Protein AF-A0A7K4KYP1-F1 (afdb_monomer_lite)

Foldseek 3Di:
DDPVLLVVLVCQLVVVPHDDDLVSNLVSLVCQQQPQHDLVSLVVLLVCLVVDDQQSSLQSLQVLVQLCVPPPRNCNVSSVVVCVDCVRPDCVSNVGDYDWHKHKDWPDDDPFKTKMWIWTFGDDPQQHTAKIKIWIWMDGPRDIWTAKIKMKGWALVSVVVVNDDPPDDDRPWTWIWMWMDGRNRTDDIGTCATHPVRVVVCLVVAPQDWDWDDWDKDWPDWDWDWDQDPVRWIKIKTKTKMKTKIKIKGWDDDVPQQKIKIKIKIKMKMKIKIKMWIDDPVDIDIDIDMKMKIKMKMWMWIWHPPDPPIDIDIDIDIDDIDID

Sequence (324 aa):
FSQQVKRAMRRIFHETRRSYEKTCRLAAADVLLDNEPLPMDVVNILLATKELEAEMATLLQMKVQNSLRAEHHPARRIVKDIMRDPRINNYNSFSKVGMSSAFTGPLAVTQDLLSTFGLELLFVEGGFLRKSVSDFSLFSHGHRLHVAEVTLEAQGMESMLGENTPEGEEEPELMAGMSAAFFNVHLRPVVFFKGYADLMAKVLLSSGEPTSVVRGNLLLMDHYQVLPLQSGLQVVVKLQGGLGLDISANMNVNIWEQDLNTSVNTRASLAIDFQAELDAPFFHATMRSQTEAETSMHFDTALRFSESPVLMCLQLREDQVPYR

Organism: NCBI:txid458187

Structure (mmCIF, N/CA/C/O backbone):
data_AF-A0A7K4KYP1-F1
#
_entry.id   AF-A0A7K4KYP1-F1
#
loop_
_atom_site.group_PDB
_atom_site.id
_atom_site.type_symbol
_atom_site.label_atom_id
_atom_site.label_alt_id
_atom_site.label_comp_id
_atom_site.label_asym_id
_atom_site.label_entity_id
_atom_site.label_seq_id
_atom_site.pdbx_PDB_ins_code
_atom_site.Cartn_x
_atom_site.Cartn_y
_atom_site.Cartn_z
_atom_site.occupancy
_atom_site.B_iso_or_equiv
_atom_site.auth_seq_id
_atom_site.auth_comp_id
_atom_site.auth_asym_id
_atom_site.auth_atom_id
_atom_site.pdbx_PDB_model_num
ATOM 1 N N . PHE A 1 1 ? -16.111 4.168 -11.390 1.00 76.31 1 PHE A N 1
ATOM 2 C CA . PHE A 1 1 ? -17.050 3.099 -10.955 1.00 76.31 1 PHE A CA 1
ATOM 3 C C . PHE A 1 1 ? -18.499 3.438 -11.297 1.00 76.31 1 PHE A C 1
ATOM 5 O O . PHE A 1 1 ? -18.846 4.613 -11.340 1.00 76.31 1 PHE A O 1
ATOM 12 N N . SER A 1 2 ? -19.356 2.425 -11.507 1.00 86.94 2 SER A N 1
ATOM 13 C CA . SER A 1 2 ? -20.783 2.632 -11.810 1.00 86.94 2 SER A CA 1
ATOM 14 C C . SER A 1 2 ? -21.578 3.141 -10.595 1.00 86.94 2 SER A C 1
ATOM 16 O O . SER A 1 2 ? -21.227 2.888 -9.440 1.00 86.94 2 SER A O 1
ATOM 18 N N . GLN A 1 3 ? -22.698 3.828 -10.845 1.00 87.81 3 GLN A N 1
ATOM 19 C CA . GLN A 1 3 ? -23.598 4.330 -9.791 1.00 87.81 3 GLN A CA 1
ATOM 20 C C . GLN A 1 3 ? -24.161 3.211 -8.897 1.00 87.81 3 GLN A C 1
ATOM 22 O O . GLN A 1 3 ? -24.450 3.432 -7.720 1.00 87.81 3 GLN A O 1
ATOM 27 N N . GLN A 1 4 ? -24.301 1.998 -9.439 1.00 91.88 4 GLN A N 1
ATOM 28 C CA . GLN A 1 4 ? -24.769 0.834 -8.687 1.00 91.88 4 GLN A CA 1
ATOM 29 C C . GLN A 1 4 ? -23.759 0.416 -7.613 1.00 91.88 4 GLN A C 1
ATOM 31 O O . GLN A 1 4 ? -24.161 0.173 -6.475 1.00 91.88 4 GLN A O 1
ATOM 36 N N . VAL A 1 5 ? -22.460 0.418 -7.942 1.00 91.88 5 VAL A N 1
ATOM 37 C CA . VAL A 1 5 ? -21.387 0.097 -6.988 1.00 91.88 5 VAL A CA 1
ATOM 38 C C . VAL A 1 5 ? -21.337 1.138 -5.875 1.00 91.88 5 VAL A C 1
ATOM 40 O O . VAL A 1 5 ? -21.396 0.771 -4.705 1.00 91.88 5 VAL A O 1
ATOM 43 N N . LYS A 1 6 ? -21.357 2.437 -6.208 1.00 91.06 6 LYS A N 1
ATOM 44 C CA . LYS A 1 6 ? -21.374 3.512 -5.195 1.00 91.06 6 LYS A CA 1
ATOM 45 C C . LYS A 1 6 ? -22.571 3.387 -4.246 1.00 91.06 6 LYS A C 1
ATOM 47 O O . LYS A 1 6 ? -22.431 3.536 -3.036 1.00 91.06 6 LYS A O 1
ATOM 52 N N . ARG A 1 7 ? -23.756 3.042 -4.766 1.00 92.25 7 ARG A N 1
ATOM 53 C CA . ARG A 1 7 ? -24.949 2.796 -3.938 1.00 92.25 7 ARG A CA 1
ATOM 54 C C . ARG A 1 7 ? -24.779 1.587 -3.013 1.00 92.25 7 ARG A C 1
ATOM 56 O O . ARG A 1 7 ? -25.278 1.634 -1.892 1.00 92.25 7 ARG A O 1
ATOM 63 N N . ALA A 1 8 ? -24.120 0.520 -3.461 1.00 93.69 8 ALA A N 1
ATOM 64 C CA . ALA A 1 8 ? -23.819 -0.631 -2.613 1.00 93.69 8 ALA A CA 1
ATOM 65 C C . ALA A 1 8 ? -22.836 -0.255 -1.494 1.00 93.69 8 ALA A C 1
ATOM 67 O O . ALA A 1 8 ? -23.132 -0.521 -0.333 1.00 93.69 8 ALA A O 1
ATOM 68 N N . MET A 1 9 ? -21.752 0.456 -1.819 1.00 94.69 9 MET A N 1
ATOM 69 C CA . MET A 1 9 ? -20.748 0.883 -0.835 1.00 94.69 9 MET A CA 1
ATOM 70 C C . MET A 1 9 ? -21.337 1.798 0.242 1.00 94.69 9 MET A C 1
ATOM 72 O O . MET A 1 9 ? -21.119 1.561 1.425 1.00 94.69 9 MET A O 1
ATOM 76 N N . ARG A 1 10 ? -22.205 2.750 -0.129 1.00 94.06 10 ARG A N 1
ATOM 77 C CA . ARG A 1 10 ? -22.947 3.574 0.848 1.00 94.06 10 ARG A CA 1
ATOM 78 C C . ARG A 1 10 ? -23.775 2.734 1.820 1.00 94.06 10 ARG A C 1
ATOM 80 O O . ARG A 1 10 ? -23.837 3.046 3.002 1.00 94.06 10 ARG A O 1
ATOM 87 N N . ARG A 1 11 ? -24.432 1.677 1.327 1.00 93.62 11 ARG A N 1
ATOM 88 C CA . ARG A 1 11 ? -25.258 0.796 2.170 1.00 93.62 11 ARG A CA 1
ATOM 89 C C . ARG A 1 11 ? -24.424 -0.031 3.138 1.00 93.62 11 ARG A C 1
ATOM 91 O O . ARG A 1 11 ? -24.924 -0.306 4.222 1.00 93.62 11 ARG A O 1
ATOM 98 N N . ILE A 1 12 ? -23.226 -0.443 2.720 1.00 94.19 12 ILE A N 1
ATOM 99 C CA . ILE A 1 12 ? -22.273 -1.180 3.557 1.00 94.19 12 ILE A CA 1
ATOM 100 C C . ILE A 1 12 ? -21.734 -0.246 4.640 1.00 94.19 12 ILE A C 1
ATOM 102 O O . ILE A 1 12 ? -21.879 -0.539 5.818 1.00 94.19 12 ILE A O 1
ATOM 106 N N . PHE A 1 13 ? -21.211 0.919 4.252 1.00 94.06 13 PHE A N 1
ATOM 107 C CA . PHE A 1 13 ? -20.615 1.879 5.181 1.00 94.06 13 PHE A CA 1
ATOM 108 C C . PHE A 1 13 ? -21.597 2.373 6.261 1.00 94.06 13 PHE A C 1
ATOM 110 O O . PHE A 1 13 ? -21.263 2.378 7.448 1.00 94.06 13 PHE A O 1
ATOM 117 N N . HIS A 1 14 ? -22.818 2.745 5.857 1.00 92.56 14 HIS A N 1
ATOM 118 C CA . HIS A 1 14 ? -23.864 3.246 6.759 1.00 92.56 14 HIS A CA 1
ATOM 119 C C . HIS A 1 14 ? -24.761 2.148 7.354 1.00 92.56 14 HIS A C 1
ATOM 121 O O . HIS A 1 14 ? -25.763 2.474 7.979 1.00 92.56 14 HIS A O 1
ATOM 127 N N . GLU A 1 15 ? -24.486 0.868 7.088 1.00 90.81 15 GLU A N 1
ATOM 128 C CA . GLU A 1 15 ? -25.218 -0.281 7.657 1.00 90.81 15 GLU A CA 1
ATOM 129 C C . GLU A 1 15 ? -26.756 -0.238 7.512 1.00 90.81 15 GLU A C 1
ATOM 131 O O . GLU A 1 15 ? -27.495 -0.889 8.239 1.00 90.81 15 GLU A O 1
ATOM 136 N N . THR A 1 16 ? -27.275 0.462 6.498 1.00 88.38 16 THR A N 1
ATOM 137 C CA . THR A 1 16 ? -28.724 0.721 6.293 1.00 88.38 16 THR A CA 1
ATOM 138 C C . THR A 1 16 ? -29.639 -0.512 6.191 1.00 88.38 16 THR A C 1
ATOM 140 O O . THR A 1 16 ? -30.857 -0.364 6.119 1.00 88.38 16 THR A O 1
ATOM 143 N N . ARG A 1 17 ? -29.080 -1.723 6.080 1.00 87.75 17 ARG A N 1
ATOM 144 C CA . ARG A 1 17 ? -29.832 -2.980 5.890 1.00 87.75 17 ARG A CA 1
ATOM 145 C C . ARG A 1 17 ? -29.424 -4.093 6.847 1.00 87.75 17 ARG A C 1
ATOM 147 O O . ARG A 1 17 ? -30.260 -4.920 7.184 1.00 87.75 17 ARG A O 1
ATOM 154 N N . ARG A 1 18 ? -28.137 -4.168 7.175 1.00 90.56 18 ARG A N 1
ATOM 155 C CA . ARG A 1 18 ? -27.534 -5.162 8.064 1.00 90.56 18 ARG A CA 1
ATOM 156 C C . ARG A 1 18 ? -26.242 -4.585 8.625 1.00 90.56 18 ARG A C 1
ATOM 158 O O . ARG A 1 18 ? -25.664 -3.705 7.981 1.00 90.56 18 ARG A O 1
ATOM 165 N N . SER A 1 19 ? -25.794 -5.131 9.748 1.00 88.69 19 SER A N 1
ATOM 166 C CA . SER A 1 19 ? -24.462 -4.850 10.271 1.00 88.69 19 SER A CA 1
ATOM 167 C C . SER A 1 19 ? -23.384 -5.499 9.395 1.00 88.69 19 SER A C 1
ATOM 169 O O . SER A 1 19 ? -23.617 -6.538 8.764 1.00 88.69 19 SER A O 1
ATOM 171 N N . TYR A 1 20 ? -22.235 -4.839 9.306 1.00 88.00 20 TYR A N 1
ATOM 172 C CA . TYR A 1 20 ? -21.043 -5.296 8.607 1.00 88.00 20 TYR A CA 1
ATOM 173 C C . TYR A 1 20 ? -19.826 -5.122 9.510 1.00 88.00 20 TYR A C 1
ATOM 175 O O . TYR A 1 20 ? -19.746 -4.174 10.286 1.00 88.00 20 TYR A O 1
ATOM 183 N N . GLU A 1 21 ? -18.826 -5.982 9.330 1.00 84.38 21 GLU A N 1
ATOM 184 C CA . GLU A 1 21 ? -17.546 -5.829 10.017 1.00 84.38 21 GLU A CA 1
ATOM 185 C C . GLU A 1 21 ? -16.908 -4.457 9.755 1.00 84.38 21 GLU A C 1
ATOM 187 O O . GLU A 1 21 ? -16.999 -3.887 8.660 1.00 84.38 21 GLU A O 1
ATOM 192 N N . LYS A 1 22 ? -16.196 -3.948 10.762 1.00 83.50 22 LYS A N 1
ATOM 193 C CA . LYS A 1 22 ? -15.551 -2.625 10.758 1.00 83.50 22 LYS A CA 1
ATOM 194 C C . LYS A 1 22 ? -14.609 -2.446 9.562 1.00 83.50 22 LYS A C 1
ATOM 196 O O . LYS A 1 22 ? -14.662 -1.433 8.867 1.00 83.50 22 LYS A O 1
ATOM 201 N N . THR A 1 23 ? -13.813 -3.469 9.259 1.00 83.62 23 THR A N 1
ATOM 202 C CA . THR A 1 23 ? -12.894 -3.513 8.108 1.00 83.62 23 THR A CA 1
ATOM 203 C C . THR A 1 23 ? -13.635 -3.424 6.771 1.00 83.62 23 THR A C 1
ATOM 205 O O . THR A 1 23 ? -13.205 -2.693 5.880 1.00 83.62 23 THR A O 1
ATOM 208 N N . CYS A 1 24 ? -14.789 -4.088 6.637 1.00 89.75 24 CYS A N 1
ATOM 209 C CA . CYS A 1 24 ? -15.636 -4.006 5.445 1.00 89.75 24 CYS A CA 1
ATOM 210 C C . CYS A 1 24 ? -16.225 -2.603 5.259 1.00 89.75 24 CYS A C 1
ATOM 212 O O . CYS A 1 24 ? -16.309 -2.104 4.135 1.00 89.75 24 CYS A O 1
ATOM 214 N N . ARG A 1 25 ? -16.637 -1.954 6.354 1.00 92.94 25 ARG A N 1
ATOM 215 C CA . ARG A 1 25 ? -17.151 -0.578 6.319 1.00 92.94 25 ARG A CA 1
ATOM 216 C C . ARG A 1 25 ? -16.059 0.405 5.906 1.00 92.94 25 ARG A C 1
ATOM 218 O O . ARG A 1 25 ? -16.310 1.235 5.037 1.00 92.94 25 ARG A O 1
ATOM 225 N N . LEU A 1 26 ? -14.858 0.281 6.471 1.00 91.75 26 LEU A N 1
ATOM 226 C CA . LEU A 1 26 ? -13.693 1.085 6.089 1.00 91.75 26 LEU A CA 1
ATOM 227 C C . LEU A 1 26 ? -13.346 0.911 4.606 1.00 91.75 26 LEU A C 1
ATOM 229 O O . LEU A 1 26 ? -13.297 1.898 3.880 1.00 91.75 26 LEU A O 1
ATOM 233 N N . ALA A 1 27 ? -13.255 -0.330 4.121 1.00 91.25 27 ALA A N 1
ATOM 234 C CA . ALA A 1 27 ? -13.001 -0.602 2.706 1.00 91.25 27 ALA A CA 1
ATOM 235 C C . ALA A 1 27 ? -14.080 0.006 1.787 1.00 91.25 27 ALA A C 1
ATOM 237 O O . ALA A 1 27 ? -13.785 0.521 0.709 1.00 91.25 27 ALA A O 1
ATOM 238 N N . ALA A 1 28 ? -15.349 -0.004 2.211 1.00 93.38 28 ALA A N 1
ATOM 239 C CA . ALA A 1 28 ? -16.420 0.650 1.464 1.00 93.38 28 ALA A CA 1
ATOM 240 C C . ALA A 1 28 ? -16.260 2.182 1.422 1.00 93.38 28 ALA A C 1
ATOM 242 O O . ALA A 1 28 ? -16.574 2.791 0.397 1.00 93.38 28 ALA A O 1
ATOM 243 N N . ALA A 1 29 ? -15.774 2.803 2.501 1.00 93.12 29 ALA A N 1
ATOM 244 C CA . ALA A 1 29 ? -15.454 4.229 2.526 1.00 93.12 29 ALA A CA 1
ATOM 245 C C . ALA A 1 29 ? -14.287 4.563 1.585 1.00 93.12 29 ALA A C 1
ATOM 247 O O . ALA A 1 29 ? -14.385 5.528 0.829 1.00 93.12 29 ALA A O 1
ATOM 248 N N . ASP A 1 30 ? -13.250 3.728 1.549 1.00 90.38 30 ASP A N 1
ATOM 249 C CA . ASP A 1 30 ? -12.092 3.905 0.662 1.00 90.38 30 ASP A CA 1
ATOM 250 C C . ASP A 1 30 ? -12.503 3.878 -0.806 1.00 90.38 30 ASP A C 1
ATOM 252 O O . ASP A 1 30 ? -12.208 4.796 -1.571 1.00 90.38 30 ASP A O 1
ATOM 256 N N . VAL A 1 31 ? -13.327 2.897 -1.188 1.00 91.75 31 VAL A N 1
ATOM 257 C CA . VAL A 1 31 ? -13.882 2.831 -2.544 1.00 91.75 31 VAL A CA 1
ATOM 258 C C . VAL A 1 31 ? -14.677 4.096 -2.886 1.00 91.75 31 VAL A C 1
ATOM 260 O O . VAL A 1 31 ? -14.647 4.532 -4.038 1.00 91.75 31 VAL A O 1
ATOM 263 N N . LEU A 1 32 ? -15.388 4.701 -1.929 1.00 92.19 32 LEU A N 1
ATOM 264 C CA . LEU A 1 32 ? -16.129 5.946 -2.159 1.00 92.19 32 LEU A CA 1
ATOM 265 C C . LEU A 1 32 ? -15.204 7.163 -2.309 1.00 92.19 32 LEU A C 1
ATOM 267 O O . LEU A 1 32 ? -15.484 8.006 -3.163 1.00 92.19 32 LEU A O 1
ATOM 271 N N . LEU A 1 33 ? -14.130 7.253 -1.521 1.00 90.19 33 LEU A N 1
ATOM 272 C CA . LEU A 1 33 ? -13.179 8.371 -1.529 1.00 90.19 33 LEU A CA 1
ATOM 273 C C . LEU A 1 33 ? -12.247 8.353 -2.751 1.00 90.19 33 LEU A C 1
ATOM 275 O O . LEU A 1 33 ? -11.976 9.409 -3.328 1.00 90.19 33 LEU A O 1
ATOM 279 N N . ASP A 1 34 ? -11.826 7.170 -3.192 1.00 86.94 34 ASP A N 1
ATOM 280 C CA . ASP A 1 34 ? -10.823 7.007 -4.251 1.00 86.94 34 ASP A CA 1
ATOM 281 C C . ASP A 1 34 ? -11.403 7.076 -5.665 1.00 86.94 34 ASP A C 1
ATOM 283 O O . ASP A 1 34 ? -10.673 7.200 -6.645 1.00 86.94 34 ASP A O 1
ATOM 287 N N . ASN A 1 35 ? -12.727 6.993 -5.810 1.00 86.69 35 ASN A N 1
ATOM 288 C CA . ASN A 1 35 ? -13.357 6.777 -7.112 1.00 86.69 35 ASN A CA 1
ATOM 289 C C . ASN A 1 35 ? -14.367 7.857 -7.479 1.00 86.69 35 ASN A C 1
ATOM 291 O O . ASN A 1 35 ? -15.573 7.594 -7.563 1.00 86.69 35 ASN A O 1
ATOM 295 N N . GLU A 1 36 ? -13.864 9.058 -7.765 1.00 85.31 36 GLU A N 1
ATOM 296 C CA . GLU A 1 36 ? -14.672 10.241 -8.103 1.00 85.31 36 GLU A CA 1
ATOM 297 C C . GLU A 1 36 ? -15.775 10.471 -7.052 1.00 85.31 36 GLU A C 1
ATOM 299 O O . GLU A 1 36 ? -16.966 10.260 -7.334 1.00 85.31 36 GLU A O 1
ATOM 304 N N . PRO A 1 37 ? -15.407 10.821 -5.810 1.00 86.44 37 PRO A N 1
ATOM 305 C CA . PRO A 1 37 ? -16.375 10.966 -4.729 1.00 86.44 37 PRO A CA 1
ATOM 306 C C . PRO A 1 37 ? -17.424 12.022 -5.080 1.00 86.44 37 PRO A C 1
ATOM 308 O O . PRO A 1 37 ? -17.124 13.004 -5.752 1.00 86.44 37 PRO A O 1
ATOM 311 N N . LEU A 1 38 ? -18.665 11.854 -4.618 1.00 90.12 38 LEU A N 1
ATOM 312 C CA . LEU A 1 38 ? -19.625 12.960 -4.629 1.00 90.12 38 LEU A CA 1
ATOM 313 C C . LEU A 1 38 ? -19.440 13.808 -3.365 1.00 90.12 38 LEU A C 1
ATOM 315 O O . LEU A 1 38 ? -19.089 13.259 -2.319 1.00 90.12 38 LEU A O 1
ATOM 319 N N . PRO A 1 39 ? -19.765 15.114 -3.393 1.00 91.44 39 PRO A N 1
ATOM 320 C CA . PRO A 1 39 ? -19.688 15.946 -2.195 1.00 91.44 39 PRO A CA 1
ATOM 321 C C . PRO A 1 39 ? -20.474 15.368 -1.012 1.00 91.44 39 PRO A C 1
ATOM 323 O O . PRO A 1 39 ? -19.971 15.306 0.104 1.00 91.44 39 PRO A O 1
ATOM 326 N N . MET A 1 40 ? -21.674 14.844 -1.276 1.00 90.81 40 MET A N 1
ATOM 327 C CA . MET A 1 40 ? -22.500 14.203 -0.250 1.00 90.81 40 MET A CA 1
ATOM 328 C C . MET A 1 40 ? -21.878 12.929 0.331 1.00 90.81 40 MET A C 1
ATOM 330 O O . MET A 1 40 ? -22.144 12.624 1.488 1.00 90.81 40 MET A O 1
ATOM 334 N N . ASP A 1 41 ? -21.050 12.202 -0.426 1.00 91.62 41 ASP A N 1
ATOM 335 C CA . ASP A 1 41 ? -20.380 11.001 0.087 1.00 91.62 41 ASP A CA 1
ATOM 336 C C . ASP A 1 41 ? -19.370 11.388 1.171 1.00 91.62 41 ASP A C 1
ATOM 338 O O . ASP A 1 41 ? -19.398 10.838 2.267 1.00 91.62 41 ASP A O 1
ATOM 342 N N . VAL A 1 42 ? -18.551 12.409 0.905 1.00 91.69 42 VAL A N 1
ATOM 343 C CA . VAL A 1 42 ? -17.566 12.925 1.867 1.00 91.69 42 VAL A CA 1
ATOM 344 C C . VAL A 1 42 ? -18.254 13.525 3.096 1.00 91.69 42 VAL A C 1
ATOM 346 O O . VAL A 1 42 ? -17.841 13.250 4.221 1.00 91.69 42 VAL A O 1
ATOM 349 N N . VAL A 1 43 ? -19.318 14.317 2.907 1.00 91.81 43 VAL A N 1
ATOM 350 C CA . VAL A 1 43 ? -20.078 14.904 4.026 1.00 91.81 43 VAL A CA 1
ATOM 351 C C . VAL A 1 43 ? -20.669 13.810 4.911 1.00 91.81 43 VAL A C 1
ATOM 353 O O . VAL A 1 43 ? -20.512 13.863 6.127 1.00 91.81 43 VAL A O 1
ATOM 356 N N . ASN A 1 44 ? -21.310 12.799 4.322 1.00 92.19 44 ASN A N 1
ATOM 357 C CA . ASN A 1 44 ? -21.920 11.713 5.084 1.00 92.19 44 ASN A CA 1
ATOM 358 C C . ASN A 1 44 ? -20.876 10.861 5.820 1.00 92.19 44 ASN A C 1
ATOM 360 O O . ASN A 1 44 ? -21.136 10.446 6.947 1.00 92.19 44 ASN A O 1
ATOM 364 N N . ILE A 1 45 ? -19.699 10.632 5.224 1.00 92.31 45 ILE A N 1
ATOM 365 C CA . ILE A 1 45 ? -18.576 9.960 5.896 1.00 92.31 45 ILE A CA 1
ATOM 366 C C . ILE A 1 45 ? -18.119 10.773 7.109 1.00 92.31 45 ILE A C 1
ATOM 368 O O . ILE A 1 45 ? -18.042 10.231 8.209 1.00 92.31 45 ILE A O 1
ATOM 372 N N . LEU A 1 46 ? -17.883 12.078 6.942 1.00 90.69 46 LEU A N 1
ATOM 373 C CA . LEU A 1 46 ? -17.465 12.953 8.041 1.00 90.69 46 LEU A CA 1
ATOM 374 C C . LEU A 1 46 ? -18.518 13.040 9.149 1.00 90.69 46 LEU A C 1
ATOM 376 O O . LEU A 1 46 ? -18.165 13.004 10.322 1.00 90.69 46 LEU A O 1
ATOM 380 N N . LEU A 1 47 ? -19.806 13.118 8.814 1.00 90.00 47 LEU A N 1
ATOM 381 C CA . LEU A 1 47 ? -20.874 13.117 9.817 1.00 90.00 47 LEU A CA 1
ATOM 382 C C . LEU A 1 47 ? -20.953 11.788 10.580 1.00 90.00 47 LEU A C 1
ATOM 384 O O . LEU A 1 47 ? -21.126 11.813 11.798 1.00 90.00 47 LEU A O 1
ATOM 388 N N . ALA A 1 48 ? -20.754 10.656 9.898 1.00 90.19 48 ALA A N 1
ATOM 389 C CA . ALA A 1 48 ? -20.756 9.335 10.521 1.00 90.19 48 ALA A CA 1
ATOM 390 C C . ALA A 1 48 ? -19.642 9.163 11.569 1.00 90.19 48 ALA A C 1
ATOM 392 O O . ALA A 1 48 ? -19.840 8.444 12.540 1.00 90.19 48 ALA A O 1
ATOM 393 N N . THR A 1 49 ? -18.512 9.877 11.461 1.00 88.75 49 THR A N 1
ATOM 394 C CA . THR A 1 49 ? -17.422 9.828 12.467 1.00 88.75 49 THR A CA 1
ATOM 395 C C . THR A 1 49 ? -17.847 10.215 13.890 1.00 88.75 49 THR A C 1
ATOM 397 O O . THR A 1 49 ? -17.087 10.020 14.838 1.00 88.75 49 THR A O 1
ATOM 400 N N . LYS A 1 50 ? -19.033 10.808 14.074 1.00 86.50 50 LYS A N 1
ATOM 401 C CA . LYS A 1 50 ? -19.594 11.117 15.399 1.00 86.50 50 LYS A CA 1
ATOM 402 C C . LYS A 1 50 ? -20.233 9.910 16.082 1.00 86.50 50 LYS A C 1
ATOM 404 O O . LYS A 1 50 ? -20.325 9.916 17.301 1.00 86.50 50 LYS A O 1
ATOM 409 N N . GLU A 1 51 ? -20.675 8.933 15.300 1.00 86.69 51 GLU A N 1
ATOM 410 C CA . GLU A 1 51 ? -21.393 7.741 15.765 1.00 86.69 51 GLU A CA 1
ATOM 411 C C . GLU A 1 51 ? -20.522 6.478 15.688 1.00 86.69 51 GLU A C 1
ATOM 413 O O . GLU A 1 51 ? -20.882 5.444 16.239 1.00 86.69 51 GLU A O 1
ATOM 418 N N . LEU A 1 52 ? -19.384 6.557 14.993 1.00 87.94 52 LEU A N 1
ATOM 419 C CA . LEU A 1 52 ? -18.395 5.487 14.905 1.00 87.94 52 LEU A CA 1
ATOM 420 C C . LEU A 1 52 ? -17.505 5.433 16.152 1.00 87.94 52 LEU A C 1
ATOM 422 O O . LEU A 1 52 ? -17.268 6.447 16.808 1.00 87.94 52 LEU A O 1
ATOM 426 N N . GLU A 1 53 ? -16.956 4.246 16.399 1.00 87.31 53 GLU A N 1
ATOM 427 C CA . GLU A 1 53 ? -15.903 3.994 17.387 1.00 87.31 53 GLU A CA 1
ATOM 428 C C . GLU A 1 53 ? -14.680 4.894 17.183 1.00 87.31 53 GLU A C 1
ATOM 430 O O . GLU A 1 53 ? -14.404 5.360 16.070 1.00 87.31 53 GLU A O 1
ATOM 435 N N . ALA A 1 54 ? -13.928 5.110 18.263 1.00 89.25 54 ALA A N 1
ATOM 436 C CA . ALA A 1 54 ? -12.882 6.126 18.332 1.00 89.25 54 ALA A CA 1
ATOM 437 C C . ALA A 1 54 ? -11.800 5.941 17.253 1.00 89.25 54 ALA A C 1
ATOM 439 O O . ALA A 1 54 ? -11.483 6.876 16.509 1.00 89.25 54 ALA A O 1
ATOM 440 N N . GLU A 1 55 ? -11.286 4.720 17.107 1.00 90.19 55 GLU A N 1
ATOM 441 C CA . GLU A 1 55 ? -10.210 4.398 16.165 1.00 90.19 55 GLU A CA 1
ATOM 442 C C . GLU A 1 55 ? -10.669 4.462 14.701 1.00 90.19 55 GLU A C 1
ATOM 444 O O . GLU A 1 55 ? -10.010 5.070 13.854 1.00 90.19 55 GL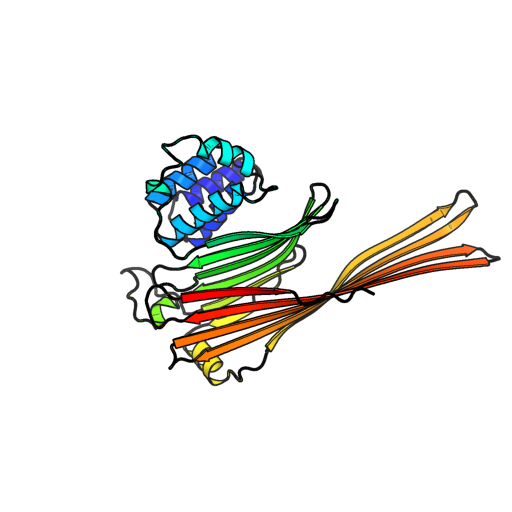U A O 1
ATOM 449 N N . MET A 1 56 ? -11.861 3.934 14.401 1.00 91.00 56 MET A N 1
ATOM 450 C CA . MET A 1 56 ? -12.437 3.984 13.054 1.00 91.00 56 MET A CA 1
ATOM 451 C C . MET A 1 56 ? -12.756 5.425 12.628 1.00 91.00 56 MET A C 1
ATOM 453 O O . MET A 1 56 ? -12.482 5.819 11.490 1.00 91.00 56 MET A O 1
ATOM 457 N N . ALA A 1 57 ? -13.315 6.226 13.539 1.00 91.62 57 ALA A N 1
ATOM 458 C CA . ALA A 1 57 ? -13.578 7.642 13.314 1.00 91.62 57 ALA A CA 1
ATOM 459 C C . ALA A 1 57 ? -12.281 8.418 13.043 1.00 91.62 57 ALA A C 1
ATOM 461 O O . ALA A 1 57 ? -12.228 9.214 12.101 1.00 91.62 57 ALA A O 1
ATOM 462 N N . THR A 1 58 ? -11.237 8.153 13.834 1.00 92.56 58 THR A N 1
ATOM 463 C CA . THR A 1 58 ? -9.924 8.792 13.694 1.00 92.56 58 THR A CA 1
ATOM 464 C C . THR A 1 58 ? -9.279 8.429 12.359 1.00 92.56 58 THR A C 1
ATOM 466 O O . THR A 1 58 ? -8.866 9.328 11.625 1.00 92.56 58 THR A O 1
ATOM 469 N N . LEU A 1 59 ? -9.287 7.149 11.966 1.00 93.19 59 LEU A N 1
ATOM 470 C CA . LEU A 1 59 ? -8.738 6.718 10.679 1.00 93.19 59 LEU A CA 1
ATOM 471 C C . LEU A 1 59 ? -9.432 7.408 9.498 1.00 93.19 59 LEU A C 1
ATOM 473 O O . LEU A 1 59 ? -8.766 7.966 8.628 1.00 93.19 59 LEU A O 1
ATOM 477 N N . LEU A 1 60 ? -10.768 7.414 9.470 1.00 92.88 60 LEU A N 1
ATOM 478 C CA . LEU A 1 60 ? -11.532 8.047 8.388 1.00 92.88 60 LEU A CA 1
ATOM 479 C C . LEU A 1 60 ? -11.268 9.548 8.305 1.00 92.88 60 LEU A C 1
ATOM 481 O O . LEU A 1 60 ? -11.110 10.097 7.214 1.00 92.88 60 LEU A O 1
ATOM 485 N N . GLN A 1 61 ? -11.193 10.217 9.454 1.00 91.62 61 GLN A N 1
ATOM 486 C CA . GLN A 1 61 ? -10.847 11.627 9.502 1.00 91.62 61 GLN A CA 1
ATOM 487 C C . GLN A 1 61 ? -9.442 11.871 8.937 1.00 91.62 61 GLN A C 1
ATOM 489 O O . GLN A 1 61 ? -9.268 12.767 8.106 1.00 91.62 61 GLN A O 1
ATOM 494 N N . MET A 1 62 ? -8.461 11.060 9.341 1.00 92.19 62 MET A N 1
ATOM 495 C CA . MET A 1 62 ? -7.090 11.146 8.843 1.00 92.19 62 MET A CA 1
ATOM 496 C C . MET A 1 62 ? -7.021 10.876 7.339 1.00 92.19 62 MET A C 1
ATOM 498 O O . MET A 1 62 ? -6.349 11.626 6.638 1.00 92.19 62 MET A O 1
ATOM 502 N N . LYS A 1 63 ? -7.782 9.914 6.803 1.00 92.00 63 LYS A N 1
ATOM 503 C CA . LYS A 1 63 ? -7.888 9.673 5.352 1.00 92.00 63 LYS A CA 1
ATOM 504 C C . LYS A 1 63 ? -8.435 10.884 4.603 1.00 92.00 63 LYS A C 1
ATOM 506 O O . LYS A 1 63 ? -7.851 11.322 3.610 1.00 92.00 63 LYS A O 1
ATOM 511 N N . VAL A 1 64 ? -9.516 11.490 5.098 1.00 91.06 64 VAL A N 1
ATOM 512 C CA . VAL A 1 64 ? -10.079 12.701 4.484 1.00 91.06 64 VAL A CA 1
ATOM 513 C C . VAL A 1 64 ? -9.075 13.860 4.545 1.00 91.06 64 VAL A C 1
ATOM 515 O O . VAL A 1 64 ? -8.899 14.568 3.552 1.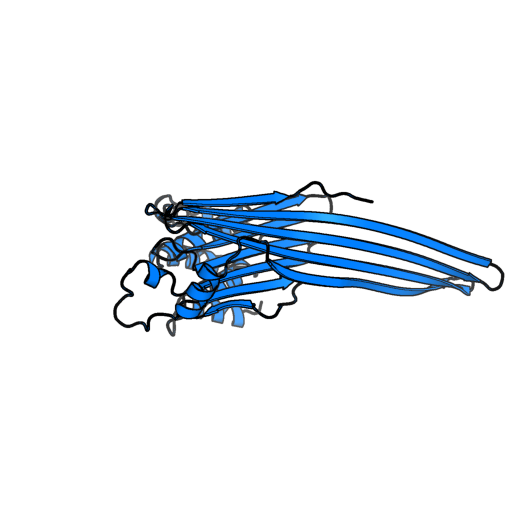00 91.06 64 VAL A O 1
ATOM 518 N N . GLN A 1 65 ? -8.361 14.044 5.657 1.00 89.50 65 GLN A N 1
ATOM 519 C CA . GLN A 1 65 ? -7.304 15.056 5.753 1.00 89.50 65 GLN A CA 1
ATOM 520 C C . GLN A 1 65 ? -6.119 14.763 4.827 1.00 89.50 65 GLN A C 1
ATOM 522 O O . GLN A 1 65 ? -5.597 15.674 4.183 1.00 89.50 65 GLN A O 1
ATOM 527 N N . ASN A 1 66 ? -5.711 13.503 4.717 1.00 90.19 66 ASN A N 1
ATOM 528 C CA . ASN A 1 66 ? -4.633 13.067 3.843 1.00 90.19 66 ASN A CA 1
ATOM 529 C C . ASN A 1 66 ? -4.987 13.313 2.366 1.00 90.19 66 ASN A C 1
ATOM 531 O O . ASN A 1 66 ? -4.171 13.839 1.612 1.00 90.19 66 ASN A O 1
ATOM 535 N N . SER A 1 67 ? -6.251 13.105 1.980 1.00 87.69 67 SER A N 1
ATOM 536 C CA . SER A 1 67 ? -6.751 13.411 0.631 1.00 87.69 67 SER A CA 1
ATOM 537 C C . SER A 1 67 ? -6.654 14.898 0.237 1.00 87.69 67 SER A C 1
ATOM 539 O O . SER A 1 67 ? -6.622 15.226 -0.949 1.00 87.69 67 SER A O 1
ATOM 541 N N . LEU A 1 68 ? -6.588 15.819 1.210 1.00 86.19 68 LEU A N 1
ATOM 542 C CA . LEU A 1 68 ? -6.334 17.244 0.954 1.00 86.19 68 LEU A CA 1
ATOM 543 C C . LEU A 1 68 ? -4.859 17.530 0.662 1.00 86.19 68 LEU A C 1
ATOM 545 O O . LEU A 1 68 ? -4.553 18.445 -0.112 1.00 86.19 68 LEU A O 1
ATOM 549 N N . ARG A 1 69 ? -3.962 16.781 1.315 1.00 83.56 69 ARG A N 1
ATOM 550 C CA . ARG A 1 69 ? -2.505 16.926 1.206 1.00 83.56 69 ARG A CA 1
ATOM 551 C C . ARG A 1 69 ? -1.971 16.254 -0.057 1.00 83.56 69 ARG A C 1
ATOM 553 O O . ARG A 1 69 ? -1.113 16.825 -0.722 1.00 83.56 69 ARG A O 1
ATOM 560 N N . ALA A 1 70 ? -2.514 15.092 -0.412 1.00 80.75 70 ALA A N 1
ATOM 561 C CA . ALA A 1 70 ? -2.126 14.335 -1.593 1.00 80.75 70 ALA A CA 1
ATOM 562 C C . ALA A 1 70 ? -2.567 15.046 -2.883 1.00 80.75 70 ALA A C 1
ATOM 564 O O . ALA A 1 70 ? -3.755 15.148 -3.195 1.00 80.75 70 ALA A O 1
ATOM 565 N N . GLU A 1 71 ? -1.599 15.546 -3.657 1.00 74.81 71 GLU A N 1
ATOM 566 C CA . GLU A 1 71 ? -1.880 16.459 -4.767 1.00 74.81 71 GLU A CA 1
ATOM 567 C C . GLU A 1 71 ? -2.756 15.864 -5.872 1.00 74.81 71 GLU A C 1
ATOM 569 O O . GLU A 1 71 ? -3.609 16.569 -6.421 1.00 74.81 71 GLU A O 1
ATOM 574 N N . HIS A 1 72 ? -2.560 14.574 -6.145 1.00 78.00 72 HIS A N 1
ATOM 575 C CA . HIS A 1 72 ? -3.226 13.812 -7.200 1.00 78.00 72 HIS A CA 1
ATOM 576 C C . HIS A 1 72 ? -4.471 13.062 -6.718 1.00 78.00 72 HIS A C 1
ATOM 578 O O . HIS A 1 72 ? -5.083 12.330 -7.496 1.00 78.00 72 HIS A O 1
ATOM 584 N N . HIS A 1 73 ? -4.868 13.226 -5.454 1.00 81.44 73 HIS A N 1
ATOM 585 C CA . HIS A 1 73 ? -6.017 12.506 -4.925 1.00 81.44 73 HIS A CA 1
ATOM 586 C C . HIS A 1 73 ? -7.324 13.004 -5.573 1.00 81.44 73 HIS A C 1
ATOM 588 O O . HIS A 1 73 ? -7.590 14.213 -5.568 1.00 81.44 73 HIS A O 1
ATOM 594 N N . PRO A 1 74 ? -8.196 12.112 -6.081 1.00 83.44 74 PRO A N 1
ATOM 595 C CA . PRO A 1 74 ? -9.417 12.503 -6.795 1.00 83.44 74 PRO A CA 1
ATOM 596 C C . PRO A 1 74 ? -10.374 13.321 -5.920 1.00 83.44 74 PRO A C 1
ATOM 598 O O . PRO A 1 74 ? -11.031 14.249 -6.393 1.00 83.44 74 PRO A O 1
ATOM 601 N N . ALA A 1 75 ? -10.409 13.028 -4.619 1.00 86.19 75 ALA A N 1
ATOM 602 C CA . ALA A 1 75 ? -11.216 13.761 -3.647 1.00 86.19 75 ALA A CA 1
ATOM 603 C C . ALA A 1 75 ? -10.734 15.195 -3.351 1.00 86.19 75 ALA A C 1
ATOM 605 O O . ALA A 1 75 ? -11.535 15.996 -2.873 1.00 86.19 75 ALA A O 1
ATOM 606 N N . ARG A 1 76 ? -9.473 15.565 -3.642 1.00 89.81 76 ARG A N 1
ATOM 607 C CA . ARG A 1 76 ? -8.833 16.797 -3.129 1.00 89.81 76 ARG A CA 1
ATOM 608 C C . ARG A 1 76 ? -9.676 18.054 -3.342 1.00 89.81 76 ARG A C 1
ATOM 610 O O . ARG A 1 76 ? -9.866 18.839 -2.416 1.00 89.81 76 ARG A O 1
ATOM 617 N N . ARG A 1 77 ? -10.199 18.247 -4.561 1.00 90.25 77 ARG A N 1
ATOM 618 C CA . ARG A 1 77 ? -11.016 19.426 -4.918 1.00 90.25 77 ARG A CA 1
ATOM 619 C C . ARG A 1 77 ? -12.313 19.480 -4.111 1.00 90.25 77 ARG A C 1
ATOM 621 O O . ARG A 1 77 ? -12.635 20.511 -3.536 1.00 90.25 77 ARG A O 1
ATOM 628 N N . ILE A 1 78 ? -13.006 18.349 -4.026 1.00 90.88 78 ILE A N 1
ATOM 629 C CA . ILE A 1 78 ? -14.299 18.225 -3.349 1.00 90.88 78 ILE A CA 1
ATOM 630 C C . ILE A 1 78 ? -14.136 18.405 -1.844 1.00 90.88 78 ILE A C 1
ATOM 632 O O . ILE A 1 78 ? -14.874 19.173 -1.232 1.00 90.88 78 ILE A O 1
ATOM 636 N N . VAL A 1 79 ? -13.136 17.751 -1.251 1.00 90.62 79 VAL A N 1
ATOM 637 C CA . VAL A 1 79 ? -12.846 17.904 0.176 1.00 90.62 79 VAL A CA 1
ATOM 638 C C . VAL A 1 79 ? -12.458 19.351 0.475 1.00 90.62 79 VAL A C 1
ATOM 640 O O . VAL A 1 79 ? -12.957 19.918 1.440 1.00 90.62 79 VAL A O 1
ATOM 643 N N . LYS A 1 80 ? -11.655 20.004 -0.377 1.00 91.88 80 LYS A N 1
ATOM 644 C CA . LYS A 1 80 ? -11.282 21.418 -0.198 1.00 91.88 80 LYS A CA 1
ATOM 645 C C . LYS A 1 80 ? -12.499 22.345 -0.157 1.00 91.88 80 LYS A C 1
ATOM 647 O O . LYS A 1 80 ? -12.508 23.277 0.642 1.00 91.88 80 LYS A O 1
ATOM 652 N N . ASP A 1 81 ? -13.511 22.091 -0.983 1.00 91.88 81 ASP A N 1
ATOM 653 C CA . ASP A 1 81 ? -14.749 22.872 -0.978 1.00 91.88 81 ASP A CA 1
ATOM 654 C C . ASP A 1 81 ? -15.608 22.588 0.261 1.00 91.88 81 ASP A C 1
ATOM 656 O O . ASP A 1 81 ? -16.116 23.522 0.878 1.00 91.88 81 ASP A O 1
ATOM 660 N N . ILE A 1 82 ? -15.716 21.324 0.681 1.00 90.56 82 ILE A N 1
ATOM 661 C CA . ILE A 1 82 ? -16.469 20.919 1.881 1.00 90.56 82 ILE A CA 1
ATOM 662 C C . ILE A 1 82 ? -15.849 21.496 3.155 1.00 90.56 82 ILE A C 1
ATOM 664 O O . ILE A 1 82 ? -16.568 21.971 4.033 1.00 90.56 82 ILE A O 1
ATOM 668 N N . MET A 1 83 ? -14.518 21.518 3.244 1.00 89.50 83 MET A N 1
ATOM 669 C CA . MET A 1 83 ? -13.796 22.052 4.404 1.00 89.50 83 MET A CA 1
ATOM 670 C C . MET A 1 83 ? -13.946 23.570 4.574 1.00 89.50 83 MET A C 1
ATOM 672 O O . MET A 1 83 ? -13.476 24.118 5.572 1.00 89.50 83 MET A O 1
ATOM 676 N N . ARG A 1 84 ? -14.599 24.269 3.634 1.00 90.50 84 ARG A N 1
ATOM 677 C CA . ARG A 1 84 ? -14.994 25.673 3.812 1.00 90.50 84 ARG A CA 1
ATOM 678 C C . ARG A 1 84 ? -16.208 25.834 4.728 1.00 90.50 84 ARG A C 1
ATOM 680 O O . ARG A 1 84 ? -16.377 26.920 5.273 1.00 90.50 84 ARG A O 1
ATOM 687 N N . ASP A 1 85 ? -17.051 24.809 4.892 1.00 90.69 85 ASP A N 1
ATOM 688 C CA . ASP A 1 85 ? -18.207 24.881 5.794 1.00 90.69 85 ASP A CA 1
ATOM 689 C C . ASP A 1 85 ? -17.743 24.697 7.254 1.00 90.69 85 ASP A C 1
ATOM 691 O O . ASP A 1 85 ? -17.297 23.603 7.618 1.00 90.69 85 ASP A O 1
ATOM 695 N N . PRO A 1 86 ? -17.873 25.716 8.125 1.00 88.50 86 PRO A N 1
ATOM 696 C CA . PRO A 1 86 ? -17.439 25.630 9.521 1.00 88.50 86 PRO A CA 1
ATOM 697 C C . PRO A 1 86 ? -18.243 24.610 10.344 1.00 88.50 86 PRO A C 1
ATOM 699 O O . PRO A 1 86 ? -17.778 24.137 11.381 1.00 88.50 86 PRO A O 1
ATOM 702 N N . ARG A 1 87 ? -19.443 24.215 9.897 1.00 87.06 87 ARG A N 1
ATOM 703 C CA . ARG A 1 87 ? -20.231 23.163 10.567 1.00 87.06 87 ARG A CA 1
ATOM 704 C C . ARG A 1 87 ? -19.598 21.784 10.413 1.00 87.06 87 ARG A C 1
ATOM 706 O O . ARG A 1 87 ? -19.844 20.909 11.242 1.00 87.06 87 ARG A O 1
ATOM 713 N N . ILE A 1 88 ? -18.786 21.608 9.373 1.00 86.19 88 ILE A N 1
ATOM 714 C CA . ILE A 1 88 ? -18.031 20.387 9.102 1.00 86.19 88 ILE A CA 1
ATOM 715 C C . ILE A 1 88 ? -16.600 20.565 9.613 1.00 86.19 88 ILE A C 1
ATOM 717 O O . ILE A 1 88 ? -16.147 19.788 10.447 1.00 86.19 88 ILE A O 1
ATOM 721 N N . ASN A 1 89 ? -15.917 21.624 9.175 1.00 89.00 89 ASN A N 1
ATOM 722 C CA . ASN A 1 89 ? -14.553 21.947 9.580 1.00 89.00 89 ASN A CA 1
ATOM 723 C C . ASN A 1 89 ? -14.535 22.778 10.872 1.00 89.00 89 ASN A C 1
ATOM 725 O O . ASN A 1 89 ? -14.441 24.005 10.851 1.00 89.00 89 ASN A O 1
ATOM 729 N N . ASN A 1 90 ? -14.647 22.095 12.009 1.00 88.62 90 ASN A N 1
ATOM 730 C CA . ASN A 1 90 ? -14.495 22.689 13.335 1.00 88.62 90 ASN A CA 1
ATOM 731 C C . ASN A 1 90 ? -13.644 21.801 14.238 1.00 88.62 90 ASN A C 1
ATOM 733 O O . ASN A 1 90 ? -13.601 20.581 14.075 1.00 88.62 90 ASN A O 1
ATOM 737 N N . TYR A 1 91 ? -13.024 22.430 15.238 1.00 86.50 91 TYR A N 1
ATOM 738 C CA . TYR A 1 91 ? -12.173 21.757 16.216 1.00 86.50 91 TYR A CA 1
ATOM 739 C C . TYR A 1 91 ? -12.890 20.587 16.894 1.00 86.50 91 TYR A C 1
ATOM 741 O O . TYR A 1 91 ? -12.300 19.530 17.010 1.00 86.50 91 TYR A O 1
ATOM 749 N N . ASN A 1 92 ? -14.172 20.729 17.242 1.00 85.56 92 ASN A N 1
ATOM 750 C CA . ASN A 1 92 ? -14.935 19.686 17.930 1.00 85.56 92 ASN A CA 1
ATOM 751 C C . ASN A 1 92 ? -15.128 18.418 17.079 1.00 85.56 92 ASN A C 1
ATOM 753 O O . ASN A 1 92 ? -15.146 17.307 17.598 1.00 85.56 92 ASN A O 1
ATOM 757 N N . SER A 1 93 ? -15.281 18.570 15.762 1.00 80.19 93 SER A N 1
ATOM 758 C CA . SER A 1 93 ? -15.438 17.428 14.853 1.00 80.19 93 SER A CA 1
ATOM 759 C C . SER A 1 93 ? -14.096 16.766 14.538 1.00 80.19 93 SER A C 1
ATOM 761 O O . SER A 1 93 ? -14.076 15.561 14.317 1.00 80.19 93 SER A O 1
ATOM 763 N N . PHE A 1 94 ? -13.001 17.537 14.554 1.00 84.00 94 PHE A N 1
ATOM 764 C CA . PHE A 1 94 ? -11.654 17.073 14.208 1.00 84.00 94 PHE A CA 1
ATOM 765 C C . PHE A 1 94 ? -10.756 16.732 15.413 1.00 84.00 94 PHE A C 1
ATOM 767 O O . PHE A 1 94 ? -9.661 16.205 15.229 1.00 84.00 94 PHE A O 1
ATOM 774 N N . SER A 1 95 ? -11.187 16.992 16.647 1.00 83.75 95 SER A N 1
ATOM 775 C CA . SER A 1 95 ? -10.456 16.653 17.875 1.00 83.75 95 SER A CA 1
ATOM 776 C C . SER A 1 95 ? -10.783 15.235 18.351 1.00 83.75 95 SER A C 1
ATOM 778 O O . SER A 1 95 ? -11.280 15.046 19.464 1.00 83.75 95 SER A O 1
ATOM 780 N N . LYS A 1 96 ? -10.580 14.237 17.489 1.00 79.44 96 LYS A N 1
ATOM 781 C CA . LYS A 1 96 ? -10.803 12.831 17.845 1.00 79.44 96 LYS A CA 1
ATOM 782 C C . LYS A 1 96 ? -9.629 12.291 18.652 1.00 79.44 96 LYS A C 1
ATOM 784 O O . LYS A 1 96 ? -8.478 12.635 18.396 1.00 79.44 96 LYS A O 1
ATOM 789 N N . VAL A 1 97 ? -9.956 11.467 19.641 1.00 80.31 97 VAL A N 1
ATOM 790 C CA . VAL A 1 97 ? -8.986 10.722 20.441 1.00 80.31 97 VAL A CA 1
ATOM 791 C C . VAL A 1 97 ? -8.870 9.346 19.797 1.00 80.31 97 VAL A C 1
ATOM 793 O O . VAL A 1 97 ? -9.868 8.639 19.718 1.00 80.31 97 VAL A O 1
ATOM 796 N N . GLY A 1 98 ? -7.687 9.006 19.295 1.00 83.62 98 GLY A N 1
ATOM 797 C CA . GLY A 1 98 ? -7.402 7.715 18.677 1.00 83.62 98 GLY A CA 1
ATOM 798 C C . GLY A 1 98 ? -5.962 7.649 18.175 1.00 83.62 98 GLY A C 1
ATOM 799 O O . GLY A 1 98 ? -5.347 8.684 17.907 1.00 83.62 98 GLY A O 1
ATOM 800 N N . MET A 1 99 ? -5.422 6.438 18.079 1.00 86.00 99 MET A N 1
ATOM 801 C CA . MET A 1 99 ? -4.055 6.169 17.615 1.00 86.00 99 MET A CA 1
ATOM 802 C C . MET A 1 99 ? -3.977 5.892 16.109 1.00 86.00 99 MET A C 1
ATOM 804 O O . MET A 1 99 ? -2.905 5.990 15.505 1.00 86.00 99 MET A O 1
ATOM 808 N N . SER A 1 100 ? -5.108 5.555 15.490 1.00 91.75 100 SER A N 1
ATOM 809 C CA . SER A 1 100 ? -5.205 5.267 14.063 1.00 91.75 100 SER A CA 1
ATOM 810 C C . SER A 1 100 ? -4.762 6.446 13.215 1.00 91.75 100 SER A C 1
ATOM 812 O O . SER A 1 100 ? -5.068 7.607 13.489 1.00 91.75 100 SER A O 1
ATOM 814 N N . SER A 1 101 ? -4.033 6.143 12.148 1.00 91.56 101 SER A N 1
ATOM 815 C CA . SER A 1 101 ? -3.398 7.158 11.318 1.00 91.56 101 SER A CA 1
ATOM 816 C C . SER A 1 101 ? -3.414 6.771 9.849 1.00 91.56 101 SER A C 1
ATOM 818 O O . SER A 1 101 ? -3.455 5.600 9.486 1.00 91.56 101 SER A O 1
ATOM 820 N N . ALA A 1 102 ? -3.409 7.790 8.995 1.00 92.19 102 ALA A N 1
ATOM 821 C CA . ALA A 1 102 ? -3.266 7.644 7.557 1.00 92.19 102 ALA A CA 1
ATOM 822 C C . ALA A 1 102 ? -2.334 8.744 7.055 1.00 92.19 102 ALA A C 1
ATOM 824 O O . ALA A 1 102 ? -2.518 9.925 7.376 1.00 92.19 102 ALA A O 1
ATOM 825 N N . PHE A 1 103 ? -1.333 8.356 6.280 1.00 90.12 103 PHE A N 1
ATOM 826 C CA . PHE A 1 103 ? -0.310 9.244 5.759 1.00 90.12 103 PHE A CA 1
ATOM 827 C C . PHE A 1 103 ? 0.030 8.866 4.324 1.00 90.12 103 PHE A C 1
ATOM 829 O O . PHE A 1 103 ? 0.155 7.691 4.005 1.00 90.12 103 PHE A O 1
ATOM 836 N N . THR A 1 104 ? 0.229 9.866 3.469 1.00 90.25 104 THR A N 1
ATOM 837 C CA . THR A 1 104 ? 0.817 9.685 2.141 1.00 90.25 104 THR A CA 1
ATOM 838 C C . THR A 1 104 ? 1.830 10.790 1.892 1.00 90.25 104 THR A C 1
ATOM 840 O O . THR A 1 104 ? 1.547 11.969 2.122 1.00 90.25 104 THR A O 1
ATOM 843 N N . GLY A 1 105 ? 3.006 10.416 1.394 1.00 88.50 105 GLY A N 1
ATOM 844 C CA . GLY A 1 105 ? 4.090 11.338 1.079 1.00 88.50 105 GLY A CA 1
ATOM 845 C C . GLY A 1 105 ? 4.812 10.971 -0.219 1.00 88.50 105 GLY A C 1
ATOM 846 O O . GLY A 1 105 ? 4.786 9.811 -0.632 1.00 88.50 105 GLY A O 1
ATOM 847 N N . PRO A 1 106 ? 5.446 11.945 -0.894 1.00 87.69 106 PRO A N 1
ATOM 848 C CA . PRO A 1 106 ? 6.297 11.662 -2.042 1.00 87.69 106 PRO A CA 1
ATOM 849 C C . PRO A 1 106 ? 7.601 10.986 -1.590 1.00 87.69 106 PRO A C 1
ATOM 851 O O . PRO A 1 106 ? 8.238 11.450 -0.647 1.00 87.69 106 PRO A O 1
ATOM 854 N N . LEU A 1 107 ? 8.008 9.925 -2.287 1.00 84.06 107 LEU A N 1
ATOM 855 C CA . LEU A 1 107 ? 9.337 9.313 -2.164 1.00 84.06 107 LEU A CA 1
ATOM 856 C C . LEU A 1 107 ? 10.315 9.927 -3.167 1.00 84.06 107 LEU A C 1
ATOM 858 O O . LEU A 1 107 ? 11.410 10.345 -2.809 1.00 84.06 107 LEU A O 1
ATOM 862 N N . ALA A 1 108 ? 9.892 10.030 -4.427 1.00 83.12 108 ALA A N 1
ATOM 863 C CA . ALA A 1 108 ? 10.694 10.596 -5.502 1.00 83.12 108 ALA A CA 1
ATOM 864 C C . ALA A 1 108 ? 9.810 11.431 -6.427 1.00 83.12 108 ALA A C 1
ATOM 866 O O . ALA A 1 108 ? 8.716 11.011 -6.806 1.00 83.12 108 ALA A O 1
ATOM 867 N N . VAL A 1 109 ? 10.294 12.613 -6.803 1.00 85.19 109 VAL A N 1
ATOM 868 C CA . VAL A 1 109 ? 9.598 13.526 -7.714 1.00 85.19 109 VAL A CA 1
ATOM 869 C C . VAL A 1 109 ? 10.549 13.898 -8.842 1.00 85.19 109 VAL A C 1
ATOM 871 O O . VAL A 1 109 ? 11.619 14.453 -8.605 1.00 85.19 109 VAL A O 1
ATOM 874 N N . THR A 1 110 ? 10.153 13.602 -10.073 1.00 85.38 110 THR A N 1
ATOM 875 C CA . THR A 1 110 ? 10.833 14.036 -11.299 1.00 85.38 110 THR A CA 1
ATOM 876 C C . THR A 1 110 ? 9.844 14.806 -12.178 1.00 85.38 110 THR A C 1
ATOM 878 O O . THR A 1 110 ? 8.691 14.993 -11.792 1.00 85.38 110 THR A O 1
ATOM 881 N N . GLN A 1 111 ? 10.275 15.273 -13.355 1.00 83.25 111 GLN A N 1
ATOM 882 C CA . GLN A 1 111 ? 9.394 16.011 -14.273 1.00 83.25 111 GLN A CA 1
ATOM 883 C C . GLN A 1 111 ? 8.177 15.181 -14.717 1.00 83.25 111 GLN A C 1
ATOM 885 O O . GLN A 1 111 ? 7.075 15.720 -14.782 1.00 83.25 111 GLN A O 1
ATOM 890 N N . ASP A 1 112 ? 8.367 13.873 -14.924 1.00 86.00 112 ASP A N 1
ATOM 891 C CA . ASP A 1 112 ? 7.360 12.989 -15.529 1.00 86.00 112 ASP A CA 1
ATOM 892 C C . ASP A 1 112 ? 6.910 11.833 -14.618 1.00 86.00 112 ASP A C 1
ATOM 894 O O . ASP A 1 112 ? 5.996 11.075 -14.966 1.00 86.00 112 ASP A O 1
ATOM 898 N N . LEU A 1 113 ? 7.553 11.677 -13.458 1.00 85.94 113 LEU A N 1
ATOM 899 C CA . LEU A 1 113 ? 7.333 10.585 -12.511 1.00 85.94 113 LEU A CA 1
ATOM 900 C C . LEU A 1 113 ? 7.157 11.125 -11.094 1.00 85.94 113 LEU A C 1
ATOM 902 O O . LEU A 1 113 ? 8.033 11.828 -10.587 1.00 85.94 113 LEU A O 1
ATOM 906 N N . LEU A 1 114 ? 6.083 10.709 -10.431 1.00 88.38 114 LEU A N 1
ATOM 907 C CA . LEU A 1 114 ? 5.887 10.880 -8.999 1.00 88.38 114 LEU A CA 1
ATOM 908 C C . LEU A 1 114 ? 5.750 9.502 -8.346 1.00 88.38 114 LEU A C 1
ATOM 910 O O . LEU A 1 114 ? 4.801 8.774 -8.619 1.00 88.38 114 LEU A O 1
ATOM 914 N N . SER A 1 115 ? 6.679 9.169 -7.459 1.00 88.62 115 SER A N 1
ATOM 915 C CA . SER A 1 115 ? 6.591 8.008 -6.575 1.00 88.62 115 SER A CA 1
ATOM 916 C C . SER A 1 115 ? 6.085 8.452 -5.207 1.00 88.62 115 SER A C 1
ATOM 918 O O . SER A 1 115 ? 6.578 9.441 -4.657 1.00 88.62 115 SER A O 1
ATOM 920 N N . THR A 1 116 ? 5.111 7.738 -4.652 1.00 89.88 116 THR A N 1
ATOM 921 C CA . THR A 1 116 ? 4.533 8.016 -3.335 1.00 89.88 116 THR A CA 1
ATOM 922 C C . THR A 1 116 ? 4.539 6.777 -2.457 1.00 89.88 116 THR A C 1
ATOM 924 O O . THR A 1 116 ? 4.292 5.673 -2.937 1.00 89.88 116 THR A O 1
ATOM 927 N N . PHE A 1 117 ? 4.743 6.998 -1.164 1.00 89.31 117 PHE A N 1
ATOM 928 C CA . PHE A 1 117 ? 4.536 6.018 -0.108 1.00 89.31 117 PHE A CA 1
ATOM 929 C C . PHE A 1 117 ? 3.306 6.409 0.700 1.00 89.31 117 PHE A C 1
ATOM 931 O O . PHE A 1 117 ? 3.195 7.564 1.129 1.00 89.31 117 PHE A O 1
ATOM 938 N N . GLY A 1 118 ? 2.404 5.464 0.914 1.00 90.19 118 GLY A N 1
ATOM 939 C CA . GLY A 1 118 ? 1.304 5.604 1.848 1.00 90.19 118 GLY A CA 1
ATOM 940 C C . GLY A 1 118 ? 1.356 4.555 2.948 1.00 90.19 118 GLY A C 1
ATOM 941 O O . GLY A 1 118 ? 1.876 3.453 2.780 1.00 90.19 118 GLY A O 1
ATOM 942 N N . LEU A 1 119 ? 0.857 4.954 4.111 1.00 91.00 119 LEU A N 1
ATOM 943 C CA . LEU A 1 119 ? 0.778 4.135 5.303 1.00 91.00 119 LEU A CA 1
ATOM 944 C C . LEU A 1 119 ? -0.547 4.405 6.006 1.00 91.00 119 LEU A C 1
ATOM 946 O O . LEU A 1 119 ? -0.866 5.549 6.344 1.00 91.00 119 LEU A O 1
ATOM 950 N N . GLU A 1 120 ? -1.282 3.340 6.279 1.00 92.88 120 GLU A N 1
ATOM 951 C CA . GLU A 1 120 ? -2.523 3.367 7.034 1.00 92.88 120 GLU A CA 1
ATOM 952 C C . GLU A 1 120 ? -2.431 2.390 8.197 1.00 92.88 120 GLU A C 1
ATOM 954 O O . GLU A 1 120 ? -2.109 1.221 8.009 1.00 92.88 120 GLU A O 1
ATOM 959 N N . LEU A 1 121 ? -2.734 2.865 9.400 1.00 91.75 121 LEU A N 1
ATOM 960 C CA . LEU A 1 121 ? -2.728 2.074 10.623 1.00 91.75 121 LEU A CA 1
ATOM 961 C C . LEU A 1 121 ? -4.107 2.159 11.262 1.00 91.75 121 LEU A C 1
ATOM 963 O O . LEU A 1 121 ? -4.551 3.241 11.651 1.00 91.75 121 LEU A O 1
ATOM 967 N N . LEU A 1 122 ? -4.762 1.013 11.386 1.00 91.62 122 LEU A N 1
ATOM 968 C CA . LEU A 1 122 ? -5.992 0.844 12.141 1.00 91.62 122 LEU A CA 1
ATOM 969 C C . LEU A 1 122 ? -5.672 0.136 13.453 1.00 91.62 122 LEU A C 1
ATOM 971 O O . LEU A 1 122 ? -5.238 -1.020 13.443 1.00 91.62 122 LEU A O 1
ATOM 975 N N . PHE A 1 123 ? -5.949 0.807 14.563 1.00 88.50 123 PHE A N 1
ATOM 976 C CA . PHE A 1 123 ? -5.870 0.224 15.896 1.00 88.50 123 PHE A CA 1
ATOM 977 C C . PHE A 1 123 ? -7.249 -0.206 16.398 1.00 88.50 123 PHE A C 1
ATOM 979 O O . PHE A 1 123 ? -8.284 0.187 15.856 1.00 88.50 123 PHE A O 1
ATOM 986 N N . VAL A 1 124 ? -7.245 -1.040 17.431 1.00 84.44 124 VAL A N 1
ATOM 987 C CA . VAL A 1 124 ? -8.424 -1.399 18.223 1.00 84.44 124 VAL A CA 1
ATOM 988 C C . VAL A 1 124 ? -8.416 -0.599 19.523 1.00 84.44 124 VAL A C 1
ATOM 990 O O . VAL A 1 124 ? -7.359 -0.159 19.983 1.00 84.44 124 VAL A O 1
ATOM 993 N N . GLU A 1 125 ? -9.596 -0.404 20.108 1.00 75.94 125 GLU A N 1
ATOM 994 C CA . GLU A 1 125 ? -9.760 0.111 21.469 1.00 75.94 125 GLU A CA 1
ATOM 995 C C . GLU A 1 125 ? -9.044 -0.861 22.425 1.00 75.94 125 GLU A C 1
ATOM 997 O O . GLU A 1 125 ? -9.505 -1.977 22.620 1.00 75.94 125 GLU A O 1
ATOM 1002 N N . GLY A 1 126 ? -7.841 -0.485 22.874 1.00 71.56 126 GLY A N 1
ATOM 1003 C CA . GLY A 1 126 ? -6.861 -1.380 23.516 1.00 71.56 126 GLY A CA 1
ATOM 1004 C C . GLY A 1 126 ? -5.415 -1.117 23.058 1.00 71.56 126 GLY A C 1
ATOM 1005 O O . GLY A 1 126 ? -4.455 -1.526 23.704 1.00 71.56 126 GLY A O 1
ATOM 1006 N N . GLY A 1 127 ? -5.231 -0.370 21.960 1.00 77.00 127 GLY A N 1
ATOM 1007 C CA . GLY A 1 127 ? -3.913 0.073 21.479 1.00 77.00 127 GLY A CA 1
ATOM 1008 C C . GLY A 1 127 ? -3.182 -0.951 20.607 1.00 77.00 127 GLY A C 1
ATOM 1009 O O . GLY A 1 127 ? -2.031 -0.739 20.226 1.00 77.00 127 GLY A O 1
ATOM 1010 N N . PHE A 1 128 ? -3.852 -2.046 20.247 1.00 78.25 128 PHE A N 1
ATOM 1011 C CA . PHE A 1 128 ? -3.328 -3.062 19.342 1.00 78.25 128 PHE A CA 1
ATOM 1012 C C . PHE A 1 128 ? -3.598 -2.735 17.879 1.00 78.25 128 PHE A C 1
ATOM 1014 O O . PHE A 1 128 ? -4.682 -2.285 17.513 1.00 78.25 128 PHE A O 1
ATOM 1021 N N . LEU A 1 129 ? -2.616 -3.010 17.022 1.00 82.12 129 LEU A N 1
ATOM 1022 C CA . LEU A 1 129 ? -2.745 -2.847 15.579 1.00 82.12 129 LEU A CA 1
ATOM 1023 C C . LEU A 1 129 ? -3.642 -3.955 15.005 1.00 82.12 129 LEU A C 1
ATOM 1025 O O . LEU A 1 129 ? -3.259 -5.121 15.000 1.00 82.12 129 LEU A O 1
ATOM 1029 N N . ARG A 1 130 ? -4.813 -3.589 14.475 1.00 86.25 130 ARG A N 1
ATOM 1030 C CA . ARG A 1 130 ? -5.721 -4.497 13.752 1.00 86.25 130 ARG A CA 1
ATOM 1031 C C . ARG A 1 130 ? -5.244 -4.737 12.330 1.00 86.25 130 ARG A C 1
ATOM 1033 O O . ARG A 1 130 ? -5.293 -5.854 11.819 1.00 86.25 130 ARG A O 1
ATOM 1040 N N . LYS A 1 131 ? -4.874 -3.649 11.658 1.00 88.62 131 LYS A N 1
ATOM 1041 C CA . LYS A 1 131 ? -4.530 -3.649 10.241 1.00 88.62 131 LYS A CA 1
ATOM 1042 C C . LYS A 1 131 ? -3.534 -2.540 9.946 1.00 88.62 131 LYS A C 1
ATOM 1044 O O . LYS A 1 131 ? -3.756 -1.400 10.336 1.00 88.62 131 LYS A O 1
ATOM 1049 N N . SER A 1 132 ? -2.466 -2.879 9.240 1.00 88.62 132 SER A N 1
ATOM 1050 C CA . SER A 1 132 ? -1.541 -1.922 8.641 1.00 88.62 132 SER A CA 1
ATOM 1051 C C . SER A 1 132 ? -1.515 -2.142 7.139 1.00 88.62 132 SER A C 1
ATOM 1053 O O . SER A 1 132 ? -1.439 -3.286 6.696 1.00 88.62 132 SER A O 1
ATOM 1055 N N . VAL A 1 133 ? -1.609 -1.065 6.370 1.00 90.12 133 VAL A N 1
ATOM 1056 C CA . VAL A 1 133 ? -1.506 -1.078 4.910 1.00 90.12 133 VAL A CA 1
ATOM 1057 C C . VAL A 1 133 ? -0.389 -0.128 4.520 1.00 90.12 133 VAL A C 1
ATOM 1059 O O . VAL A 1 133 ? -0.463 1.064 4.806 1.00 90.12 133 VAL A O 1
ATOM 1062 N N . SER A 1 134 ? 0.633 -0.665 3.868 1.00 88.19 134 SER A N 1
ATOM 1063 C CA . SER A 1 134 ? 1.731 0.100 3.284 1.00 88.19 134 SER A CA 1
ATOM 1064 C C . SER A 1 134 ? 1.629 0.017 1.768 1.00 88.19 134 SER A C 1
ATOM 1066 O O . SER A 1 134 ? 1.691 -1.084 1.218 1.00 88.19 134 SER A O 1
ATOM 1068 N N . ASP A 1 135 ? 1.496 1.155 1.092 1.00 89.25 135 ASP A N 1
ATOM 1069 C CA . ASP A 1 135 ? 1.380 1.228 -0.364 1.00 89.25 135 ASP A CA 1
ATOM 1070 C C . ASP A 1 135 ? 2.526 2.020 -0.999 1.00 89.25 135 ASP A C 1
ATOM 1072 O O . ASP A 1 135 ? 2.975 3.050 -0.494 1.00 89.25 135 ASP A O 1
ATOM 1076 N N . PHE A 1 136 ? 2.992 1.520 -2.139 1.00 87.94 136 PHE A N 1
ATOM 1077 C CA . PHE A 1 136 ? 3.965 2.165 -3.002 1.00 87.94 136 PHE A CA 1
ATOM 1078 C C . PHE A 1 136 ? 3.326 2.358 -4.369 1.00 87.94 136 PHE A C 1
ATOM 1080 O O . PHE A 1 136 ? 3.089 1.404 -5.119 1.00 87.94 136 PHE A O 1
ATOM 1087 N N . SER A 1 137 ? 3.063 3.616 -4.696 1.00 89.12 137 SER A N 1
ATOM 1088 C CA . SER A 1 137 ? 2.351 4.005 -5.905 1.00 89.12 137 SER A CA 1
ATOM 1089 C C . SER A 1 137 ? 3.237 4.867 -6.794 1.00 89.12 137 SER A C 1
ATOM 1091 O O . SER A 1 137 ? 3.938 5.763 -6.328 1.00 89.12 137 SER A O 1
ATOM 1093 N N . LEU A 1 138 ? 3.172 4.622 -8.098 1.00 89.00 138 LEU A N 1
ATOM 1094 C CA . LEU A 1 138 ? 3.919 5.354 -9.108 1.00 89.00 138 LEU A CA 1
ATOM 1095 C C . LEU A 1 138 ? 2.949 6.014 -10.084 1.00 89.00 138 LEU A C 1
ATOM 1097 O O . LEU A 1 138 ? 2.067 5.371 -10.651 1.00 89.00 138 LEU A O 1
ATOM 1101 N N . PHE A 1 139 ? 3.109 7.315 -10.266 1.00 87.69 139 PHE A N 1
ATOM 1102 C CA . PHE A 1 139 ? 2.270 8.145 -11.110 1.00 87.69 139 PHE A CA 1
ATOM 1103 C C . PHE A 1 139 ? 3.098 8.701 -12.261 1.00 87.69 139 PHE A C 1
ATOM 1105 O O . PHE A 1 139 ? 4.120 9.349 -12.042 1.00 87.69 139 PHE A O 1
ATOM 1112 N N . SER A 1 140 ? 2.639 8.483 -13.490 1.00 87.50 140 SER A N 1
ATOM 1113 C CA . SER A 1 140 ? 3.241 9.074 -14.685 1.00 87.50 140 SER A CA 1
ATOM 1114 C C . SER A 1 140 ? 2.176 9.341 -15.740 1.00 87.50 140 SER A C 1
ATOM 1116 O O . SER A 1 140 ? 1.317 8.495 -15.977 1.00 87.50 140 SER A O 1
ATOM 1118 N N . HIS A 1 141 ? 2.204 10.523 -16.364 1.00 84.62 141 HIS A N 1
ATOM 1119 C CA . HIS A 1 141 ? 1.322 10.889 -17.485 1.00 84.62 141 HIS A CA 1
ATOM 1120 C C . HIS A 1 141 ? -0.181 10.604 -17.255 1.00 84.62 141 HIS A C 1
ATOM 1122 O O . HIS A 1 141 ? -0.906 10.227 -18.170 1.00 84.62 141 HIS A O 1
ATOM 1128 N N . GLY A 1 142 ? -0.669 10.769 -16.020 1.00 78.12 142 GLY A N 1
ATOM 1129 C CA . GLY A 1 142 ? -2.071 10.505 -15.657 1.00 78.12 142 GLY A CA 1
ATOM 1130 C C . GLY A 1 142 ? -2.412 9.033 -15.387 1.00 78.12 142 GLY A C 1
ATOM 1131 O O . GLY A 1 142 ? -3.550 8.733 -15.031 1.00 78.12 142 GLY A O 1
ATOM 1132 N N . HIS A 1 143 ? -1.441 8.127 -15.491 1.00 83.19 143 HIS A N 1
ATOM 1133 C CA . HIS A 1 143 ? -1.568 6.725 -15.111 1.00 83.19 143 HIS A CA 1
ATOM 1134 C C . HIS A 1 143 ? -0.977 6.489 -13.717 1.00 83.19 143 HIS A C 1
ATOM 1136 O O . HIS A 1 143 ? 0.100 6.991 -13.398 1.00 83.19 143 HIS A O 1
ATOM 1142 N N . ARG A 1 144 ? -1.692 5.712 -12.893 1.00 84.62 144 ARG A N 1
ATOM 1143 C CA . ARG A 1 144 ? -1.231 5.230 -11.584 1.00 84.62 144 ARG A CA 1
ATOM 1144 C C . ARG A 1 144 ? -0.944 3.736 -11.673 1.00 84.62 144 ARG A C 1
ATOM 1146 O O . ARG A 1 144 ? -1.818 2.975 -12.086 1.00 84.62 144 ARG A O 1
ATOM 1153 N N . LEU A 1 145 ? 0.242 3.331 -11.244 1.00 86.62 145 LEU A N 1
ATOM 1154 C CA . LEU A 1 145 ? 0.651 1.945 -11.075 1.00 86.62 145 LEU A CA 1
ATOM 1155 C C . LEU A 1 145 ? 0.894 1.677 -9.589 1.00 86.62 145 LEU A C 1
ATOM 1157 O O . LEU A 1 145 ? 1.739 2.325 -8.977 1.00 86.62 145 LEU A O 1
ATOM 1161 N N . HIS A 1 146 ? 0.175 0.708 -9.028 1.00 86.56 146 HIS A N 1
ATOM 1162 C CA . HIS A 1 146 ? 0.465 0.181 -7.696 1.00 86.56 146 HIS A CA 1
ATOM 1163 C C . HIS A 1 146 ? 1.635 -0.788 -7.807 1.00 86.56 146 HIS A C 1
ATOM 1165 O O . HIS A 1 146 ? 1.492 -1.880 -8.361 1.00 86.56 146 HIS A O 1
ATOM 1171 N N . VAL A 1 147 ? 2.807 -0.351 -7.354 1.00 86.56 147 VAL A N 1
ATOM 1172 C CA . VAL A 1 147 ? 4.057 -1.108 -7.473 1.00 86.56 147 VAL A CA 1
ATOM 1173 C C . VAL A 1 147 ? 4.082 -2.218 -6.438 1.00 86.56 147 VAL A C 1
ATOM 1175 O O . VAL A 1 147 ? 4.302 -3.376 -6.788 1.00 86.56 147 VAL A O 1
ATOM 1178 N N . ALA A 1 148 ? 3.813 -1.869 -5.184 1.00 84.25 148 ALA A N 1
ATOM 1179 C CA . ALA A 1 148 ? 3.750 -2.807 -4.081 1.00 84.25 148 ALA A CA 1
ATOM 1180 C C . ALA A 1 148 ? 2.702 -2.352 -3.063 1.00 84.25 148 ALA A C 1
ATOM 1182 O O . ALA A 1 148 ? 2.587 -1.166 -2.770 1.00 84.25 148 ALA A O 1
ATOM 1183 N N . GLU A 1 149 ? 1.969 -3.301 -2.507 1.00 88.50 149 GLU A N 1
ATOM 1184 C CA . GLU A 1 149 ? 1.081 -3.106 -1.370 1.00 88.50 149 GLU A CA 1
ATOM 1185 C C . GLU A 1 149 ? 1.346 -4.243 -0.392 1.00 88.50 149 GLU A C 1
ATOM 1187 O O . GLU A 1 149 ? 1.335 -5.411 -0.782 1.00 88.50 149 GLU A O 1
ATOM 1192 N N . VAL A 1 150 ? 1.605 -3.917 0.868 1.00 85.50 150 VAL A N 1
ATOM 1193 C CA . VAL A 1 150 ? 1.788 -4.898 1.935 1.00 85.50 150 VAL A CA 1
ATOM 1194 C C . VAL A 1 150 ? 0.774 -4.592 3.016 1.00 85.50 150 VAL A C 1
ATOM 1196 O O . VAL A 1 150 ? 0.784 -3.516 3.606 1.00 85.50 150 VAL A O 1
ATOM 1199 N N . THR A 1 151 ? -0.097 -5.557 3.275 1.00 88.12 151 THR A N 1
ATOM 1200 C CA . THR A 1 151 ? -1.112 -5.469 4.314 1.00 88.12 151 THR A CA 1
ATOM 1201 C C . THR A 1 151 ? -0.802 -6.479 5.410 1.00 88.12 151 THR A C 1
ATOM 1203 O O . THR A 1 151 ? -0.751 -7.683 5.155 1.00 88.12 151 THR A O 1
ATOM 1206 N N . LEU A 1 152 ? -0.626 -5.991 6.633 1.00 84.62 152 LEU A N 1
ATOM 1207 C CA . LEU A 1 152 ? -0.517 -6.792 7.848 1.00 84.62 152 LEU A CA 1
ATOM 1208 C C . LEU A 1 152 ? -1.863 -6.766 8.563 1.00 84.62 152 LEU A C 1
ATOM 1210 O O . LEU A 1 152 ? -2.425 -5.694 8.774 1.00 84.62 152 LEU A O 1
ATOM 1214 N N . GLU A 1 153 ? -2.372 -7.928 8.951 1.00 87.38 153 GLU A N 1
ATOM 1215 C CA . GLU A 1 153 ? -3.625 -8.047 9.696 1.00 87.38 153 GLU A CA 1
ATOM 1216 C C . GLU A 1 153 ? -3.400 -8.884 10.947 1.00 87.38 153 GLU A C 1
ATOM 1218 O O . GLU A 1 153 ? -2.741 -9.924 10.891 1.00 87.38 153 GLU A O 1
ATOM 1223 N N . ALA A 1 154 ? -3.961 -8.434 12.065 1.00 85.00 154 ALA A N 1
ATOM 1224 C CA . ALA A 1 154 ? -3.951 -9.152 13.328 1.00 85.00 154 ALA A CA 1
ATOM 1225 C C . ALA A 1 154 ? -5.343 -9.119 13.965 1.00 85.00 154 ALA A C 1
ATOM 1227 O O . ALA A 1 154 ? -6.075 -8.136 13.852 1.00 85.00 154 ALA A O 1
ATOM 1228 N N . GLN A 1 155 ? -5.725 -10.216 14.610 1.00 83.69 155 GLN A N 1
ATOM 1229 C CA . GLN A 1 155 ? -7.022 -10.398 15.253 1.00 83.69 155 GLN A CA 1
ATOM 1230 C C . GLN A 1 155 ? -6.857 -11.155 16.571 1.00 83.69 155 GLN A C 1
ATOM 1232 O O . GLN A 1 155 ? -6.019 -12.051 16.658 1.00 83.69 155 GLN A O 1
ATOM 1237 N N . GLY A 1 156 ? -7.656 -10.808 17.583 1.00 77.12 156 GLY A N 1
ATOM 1238 C CA . GLY A 1 156 ? -7.685 -11.509 18.868 1.00 77.12 156 GLY A CA 1
ATOM 1239 C C . GLY A 1 156 ? -6.499 -11.200 19.782 1.00 77.12 156 GLY A C 1
ATOM 1240 O O . GLY A 1 156 ? -6.331 -11.883 20.788 1.00 77.12 156 GLY A O 1
ATOM 1241 N N . MET A 1 157 ? -5.669 -10.197 19.468 1.00 71.31 157 MET A N 1
ATOM 1242 C CA . MET A 1 157 ? -4.549 -9.788 20.332 1.00 71.31 157 MET A CA 1
ATOM 1243 C C . MET A 1 157 ? -5.025 -9.158 21.648 1.00 71.31 157 MET A C 1
ATOM 1245 O O . MET A 1 157 ? -4.316 -9.209 22.647 1.00 71.31 157 MET A O 1
ATOM 1249 N N . GLU A 1 158 ? -6.249 -8.636 21.666 1.00 69.50 158 GLU A N 1
ATOM 1250 C CA . GLU A 1 158 ? -6.913 -8.031 22.820 1.00 69.50 158 GLU A CA 1
ATOM 1251 C C . GLU A 1 158 ? -7.081 -9.051 23.966 1.00 69.50 158 GLU A C 1
ATOM 1253 O O . GLU A 1 158 ? -6.845 -8.744 25.136 1.00 69.50 158 GLU A O 1
ATOM 1258 N N . SER A 1 159 ? -7.350 -10.317 23.614 1.00 66.38 159 SER A N 1
ATOM 1259 C CA . SER A 1 159 ? -7.456 -11.434 24.565 1.00 66.38 159 SER A CA 1
ATOM 1260 C C . SER A 1 159 ? -6.164 -11.699 25.352 1.00 66.38 159 SER A C 1
ATOM 1262 O O . SER A 1 159 ? -6.210 -12.236 26.458 1.00 66.38 159 SER A O 1
ATOM 1264 N N . MET A 1 160 ? -4.997 -11.290 24.830 1.00 63.72 160 MET A N 1
ATOM 1265 C CA . MET A 1 160 ? -3.711 -11.495 25.505 1.00 63.72 160 MET A CA 1
ATOM 1266 C C . MET A 1 160 ? -3.508 -10.562 26.705 1.00 63.72 160 MET A C 1
ATOM 1268 O O . MET A 1 160 ? -2.704 -10.886 27.579 1.00 63.72 160 MET A O 1
ATOM 1272 N N . LEU A 1 161 ? -4.220 -9.430 26.769 1.00 60.25 161 LEU A N 1
ATOM 1273 C CA . LEU A 1 161 ? -4.152 -8.493 27.900 1.00 60.25 161 LEU A CA 1
ATOM 1274 C C . LEU A 1 161 ? -5.269 -8.701 28.929 1.00 60.25 161 LEU A C 1
ATOM 1276 O O . LEU A 1 161 ? -5.317 -7.981 29.925 1.00 60.25 161 LEU A O 1
ATOM 1280 N N . GLY A 1 162 ? -6.145 -9.690 28.725 1.00 54.56 162 GLY A N 1
ATOM 1281 C CA . GLY A 1 162 ? -7.292 -9.925 29.604 1.00 54.56 162 GLY A CA 1
ATOM 1282 C C . GLY A 1 162 ? -8.353 -8.823 29.518 1.00 54.56 162 GLY A C 1
ATOM 1283 O O . GLY A 1 162 ? -9.086 -8.602 30.482 1.00 54.56 162 GLY A O 1
ATOM 1284 N N . GLU A 1 163 ? -8.417 -8.111 28.392 1.00 54.41 163 GLU A N 1
ATOM 1285 C CA . GLU A 1 163 ? -9.466 -7.133 28.125 1.00 54.41 163 GLU A CA 1
ATOM 1286 C C . GLU A 1 163 ? -10.745 -7.893 27.736 1.00 54.41 163 GLU A C 1
ATOM 1288 O O . GLU A 1 163 ? -10.752 -8.673 26.784 1.00 54.41 163 GLU A O 1
ATOM 1293 N N . ASN A 1 164 ? -11.813 -7.740 28.527 1.00 45.88 164 ASN A N 1
ATOM 1294 C CA . ASN A 1 164 ? -13.059 -8.477 28.313 1.00 45.88 164 ASN A CA 1
ATOM 1295 C C . ASN A 1 164 ? -13.709 -8.025 27.001 1.00 45.88 164 ASN A C 1
ATOM 1297 O O . ASN A 1 164 ? -14.088 -6.859 26.866 1.00 45.88 164 ASN A O 1
ATOM 1301 N N . THR A 1 165 ? -13.900 -8.949 26.061 1.00 52.22 165 THR A N 1
ATOM 1302 C CA . THR A 1 165 ? -14.756 -8.716 24.894 1.00 52.22 165 THR A CA 1
ATOM 1303 C C . THR A 1 165 ? -16.184 -8.377 25.343 1.00 52.22 165 THR A C 1
ATOM 1305 O O . THR A 1 165 ? -16.670 -8.958 26.320 1.00 52.22 165 THR A O 1
ATOM 1308 N N . PRO A 1 166 ? -16.883 -7.456 24.655 1.00 47.38 166 PRO A N 1
ATOM 1309 C CA . PRO A 1 166 ? -18.278 -7.156 24.957 1.00 47.38 166 PRO A CA 1
ATOM 1310 C C . PRO A 1 166 ? -19.140 -8.428 24.875 1.00 47.38 166 PRO A C 1
ATOM 1312 O O . PRO A 1 166 ? -18.971 -9.256 23.980 1.00 47.38 166 PRO A O 1
ATOM 1315 N N . GLU A 1 167 ? -20.055 -8.595 25.836 1.00 36.69 167 GLU A N 1
ATOM 1316 C CA . GLU A 1 167 ? -20.901 -9.788 25.968 1.00 36.69 167 GLU A CA 1
ATOM 1317 C C . GLU A 1 167 ? -21.698 -10.062 24.675 1.00 36.69 167 GLU A C 1
ATOM 1319 O O . GLU A 1 167 ? -22.592 -9.295 24.316 1.00 36.69 167 GLU A O 1
ATOM 1324 N N . GLY A 1 168 ? -21.405 -11.178 23.992 1.00 45.19 168 GLY A N 1
ATOM 1325 C CA . GLY A 1 168 ? -22.205 -11.683 22.865 1.00 45.19 168 GLY A CA 1
ATOM 1326 C C . GLY A 1 168 ? -21.460 -11.956 21.553 1.00 45.19 168 GLY A C 1
ATOM 1327 O O . GLY A 1 168 ? -22.069 -12.534 20.652 1.00 45.19 168 GLY A O 1
ATOM 1328 N N . GLU A 1 169 ? -20.179 -11.599 21.436 1.00 50.53 169 GLU A N 1
ATOM 1329 C CA . GLU A 1 169 ? -19.328 -11.969 20.292 1.00 50.53 169 GLU A CA 1
ATOM 1330 C C . GLU A 1 169 ? -18.446 -13.182 20.646 1.00 50.53 169 GLU A C 1
ATOM 1332 O O . GLU A 1 169 ? -17.897 -13.252 21.745 1.00 50.53 169 GLU A O 1
ATOM 1337 N N . GLU A 1 170 ? -18.335 -14.168 19.744 1.00 53.06 170 GLU A N 1
ATOM 1338 C CA . GLU A 1 170 ? -17.343 -15.246 19.892 1.00 53.06 170 GLU A CA 1
ATOM 1339 C C . GLU A 1 170 ? -15.944 -14.621 19.904 1.00 53.06 170 GLU A C 1
ATOM 1341 O O . GLU A 1 170 ? -15.621 -13.835 19.011 1.00 53.06 170 GLU A O 1
ATOM 1346 N N . GLU A 1 171 ? -15.117 -14.963 20.900 1.00 58.69 171 GLU A N 1
ATOM 1347 C CA . GLU A 1 171 ? -13.734 -14.487 20.956 1.00 58.69 171 GLU A CA 1
ATOM 1348 C C . GLU A 1 171 ? -13.016 -14.866 19.651 1.00 58.69 171 GLU A C 1
ATOM 1350 O O . GLU A 1 171 ? -12.900 -16.058 19.334 1.00 58.69 171 GLU A O 1
ATOM 1355 N N . PRO A 1 172 ? -12.547 -13.882 18.863 1.00 65.88 172 PRO A N 1
ATOM 1356 C CA . PRO A 1 172 ? -11.871 -14.181 17.615 1.00 65.88 172 PRO A CA 1
ATOM 1357 C C . PRO A 1 172 ? -10.593 -14.971 17.905 1.00 65.88 172 PRO A C 1
ATOM 1359 O O . PRO A 1 172 ? -9.770 -14.565 18.727 1.00 65.88 172 PRO A O 1
ATOM 1362 N N . GLU A 1 173 ? -10.409 -16.096 17.205 1.00 75.56 173 GLU A N 1
ATOM 1363 C CA . GLU A 1 173 ? -9.179 -16.882 17.309 1.00 75.56 173 GLU A CA 1
ATOM 1364 C C . GLU A 1 173 ? -7.964 -15.992 17.010 1.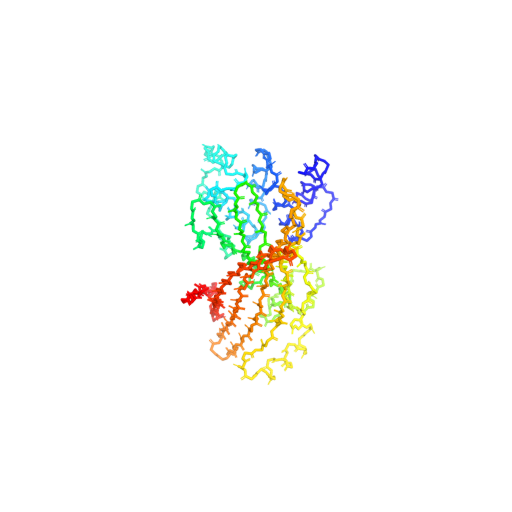00 75.56 173 GLU A C 1
ATOM 1366 O O . GLU A 1 173 ? -7.871 -15.389 15.938 1.00 75.56 173 GLU A O 1
ATOM 1371 N N . LEU A 1 174 ? -7.013 -15.958 17.948 1.00 82.25 174 LEU A N 1
ATOM 1372 C CA . LEU A 1 174 ? -5.771 -15.197 17.837 1.00 82.25 174 LEU A CA 1
ATOM 1373 C C . LEU A 1 174 ? -5.051 -15.518 16.519 1.00 82.25 174 LEU A C 1
ATOM 1375 O O . LEU A 1 174 ? -4.622 -16.649 16.296 1.00 82.25 174 LEU A O 1
ATOM 1379 N N . MET A 1 175 ? -4.901 -14.538 15.636 1.00 85.94 175 MET A N 1
ATOM 1380 C CA . MET A 1 175 ? -4.346 -14.746 14.299 1.00 85.94 175 MET A CA 1
ATOM 1381 C C . MET A 1 175 ? -3.602 -13.505 13.829 1.00 85.94 175 MET A C 1
ATOM 1383 O O . MET A 1 175 ? -4.068 -12.388 14.031 1.00 85.94 175 MET A O 1
ATOM 1387 N N . ALA A 1 176 ? -2.467 -13.705 13.162 1.00 85.38 176 ALA A N 1
ATOM 1388 C CA . ALA A 1 176 ? -1.823 -12.656 12.386 1.00 85.38 176 ALA A CA 1
ATOM 1389 C C . ALA A 1 176 ? -1.374 -13.185 11.030 1.00 85.38 176 ALA A C 1
ATOM 1391 O O . ALA A 1 176 ? -0.970 -14.345 10.883 1.00 85.38 176 ALA A O 1
ATOM 1392 N N . GLY A 1 177 ? -1.418 -12.318 10.030 1.00 84.38 177 GLY A N 1
ATOM 1393 C CA . GLY A 1 177 ? -1.008 -12.641 8.679 1.00 84.38 177 GLY A CA 1
ATOM 1394 C C . GLY A 1 177 ? -0.575 -11.421 7.888 1.00 84.38 177 GLY A C 1
ATOM 1395 O O . GLY A 1 177 ? -0.742 -10.274 8.296 1.00 84.38 177 GLY A O 1
ATOM 1396 N N . MET A 1 178 ? -0.016 -11.711 6.724 1.00 83.69 178 MET A N 1
ATOM 1397 C CA . MET A 1 178 ? 0.410 -10.739 5.741 1.00 83.69 178 MET A CA 1
ATOM 1398 C C . MET A 1 178 ? -0.192 -11.101 4.390 1.00 83.69 178 MET A C 1
ATOM 1400 O O . MET A 1 178 ? -0.147 -12.252 3.951 1.00 83.69 178 MET A O 1
ATOM 1404 N N . SER A 1 179 ? -0.716 -10.104 3.699 1.00 87.31 179 SER A N 1
ATOM 1405 C CA . SER A 1 179 ? -1.025 -10.184 2.278 1.00 87.31 179 SER A CA 1
ATOM 1406 C C . SER A 1 179 ? -0.197 -9.144 1.541 1.00 87.31 179 SER A C 1
ATOM 1408 O O . SER A 1 179 ? 0.119 -8.088 2.083 1.00 87.31 179 SER A O 1
ATOM 1410 N N . ALA A 1 180 ? 0.214 -9.474 0.324 1.00 84.44 180 ALA A N 1
ATOM 1411 C CA . ALA A 1 180 ? 1.021 -8.585 -0.488 1.00 84.44 180 ALA A CA 1
ATOM 1412 C C . ALA A 1 180 ? 0.503 -8.583 -1.921 1.00 84.44 180 ALA A C 1
ATOM 1414 O O . ALA A 1 180 ? 0.044 -9.614 -2.422 1.00 84.44 180 ALA A O 1
ATOM 1415 N N . ALA A 1 181 ? 0.595 -7.440 -2.581 1.00 86.31 181 ALA A N 1
ATOM 1416 C CA . ALA A 1 181 ? 0.348 -7.301 -4.001 1.00 86.31 181 ALA A CA 1
ATOM 1417 C C . ALA A 1 181 ? 1.529 -6.590 -4.657 1.00 86.31 181 ALA A C 1
ATOM 1419 O O . ALA A 1 181 ? 2.021 -5.601 -4.128 1.00 86.31 181 ALA A O 1
ATOM 1420 N N . PHE A 1 182 ? 1.968 -7.076 -5.814 1.00 83.06 182 PHE A N 1
ATOM 1421 C CA . PHE A 1 182 ? 3.021 -6.443 -6.610 1.00 83.06 182 PHE A CA 1
ATOM 1422 C C . PHE A 1 182 ? 2.508 -6.205 -8.020 1.00 83.06 182 PHE A C 1
ATOM 1424 O O . PHE A 1 182 ? 1.955 -7.120 -8.626 1.00 83.06 182 PHE A O 1
ATOM 1431 N N . PHE A 1 183 ? 2.668 -4.993 -8.551 1.00 83.38 183 PHE A N 1
ATOM 1432 C CA . PHE A 1 183 ? 2.196 -4.625 -9.893 1.00 83.38 183 PHE A CA 1
ATOM 1433 C C . PHE A 1 183 ? 0.718 -4.996 -10.144 1.00 83.38 183 PHE A C 1
ATOM 1435 O O . PHE A 1 183 ? 0.360 -5.493 -11.210 1.00 83.38 183 PHE A O 1
ATOM 1442 N N . ASN A 1 184 ? -0.147 -4.763 -9.147 1.00 81.50 184 ASN A N 1
ATOM 1443 C CA . ASN A 1 184 ? -1.563 -5.181 -9.100 1.00 81.50 184 ASN A CA 1
ATOM 1444 C C . ASN A 1 184 ? -1.828 -6.704 -9.076 1.00 81.50 184 ASN A C 1
ATOM 1446 O O . ASN A 1 184 ? -2.971 -7.130 -9.248 1.00 81.50 184 ASN A O 1
ATOM 1450 N N . VAL A 1 185 ? -0.813 -7.541 -8.861 1.00 84.00 185 VAL A N 1
ATOM 1451 C CA . VAL A 1 185 ? -0.967 -8.992 -8.699 1.00 84.00 185 VAL A CA 1
ATOM 1452 C C . VAL A 1 185 ? -0.946 -9.340 -7.217 1.00 84.00 185 VAL A C 1
ATOM 1454 O O . VAL A 1 185 ? 0.081 -9.198 -6.558 1.00 84.00 185 VAL A O 1
ATOM 1457 N N . HIS A 1 186 ? -2.071 -9.830 -6.698 1.00 85.19 186 HIS A N 1
ATOM 1458 C CA . HIS A 1 186 ? -2.167 -10.300 -5.317 1.00 85.19 186 HIS A CA 1
ATOM 1459 C C . HIS A 1 186 ? -1.465 -11.653 -5.152 1.00 85.19 186 HIS A C 1
ATOM 1461 O O . HIS A 1 186 ? -1.792 -12.628 -5.832 1.00 85.19 186 HIS A O 1
ATOM 1467 N N . LEU A 1 187 ? -0.514 -11.715 -4.225 1.00 84.19 187 LEU A N 1
ATOM 1468 C CA . LEU A 1 187 ? 0.145 -12.949 -3.820 1.00 84.19 187 LEU A CA 1
ATOM 1469 C C . LEU A 1 187 ? -0.727 -13.728 -2.832 1.00 84.19 187 LEU A C 1
ATOM 1471 O O . LEU A 1 187 ? -1.637 -13.190 -2.199 1.00 84.19 187 LEU A O 1
ATOM 1475 N N . ARG A 1 188 ? -0.424 -15.021 -2.672 1.00 86.31 188 ARG A N 1
ATOM 1476 C CA . ARG A 1 188 ? -1.075 -15.852 -1.658 1.00 86.31 188 ARG A CA 1
ATOM 1477 C C . ARG A 1 188 ? -0.767 -15.281 -0.263 1.00 86.31 188 ARG A C 1
ATOM 1479 O O . ARG A 1 188 ? 0.414 -15.174 0.068 1.00 86.31 188 ARG A O 1
ATOM 1486 N N . PRO A 1 189 ? -1.785 -14.975 0.561 1.00 86.62 189 PRO A N 1
ATOM 1487 C CA . PRO A 1 189 ? -1.559 -14.511 1.923 1.00 86.62 189 PRO A CA 1
ATOM 1488 C C . PRO A 1 189 ? -0.782 -15.537 2.751 1.00 86.62 189 PRO A C 1
ATOM 1490 O O . PRO A 1 189 ? -1.003 -16.748 2.633 1.00 86.62 189 PRO A O 1
ATOM 1493 N N . VAL A 1 190 ? 0.107 -15.040 3.602 1.00 83.62 190 VAL A N 1
ATOM 1494 C CA . VAL A 1 190 ? 0.915 -15.825 4.535 1.00 83.62 190 VAL A CA 1
ATOM 1495 C C . VAL A 1 190 ? 0.353 -15.617 5.933 1.00 83.62 190 VAL A C 1
ATOM 1497 O O . VAL A 1 190 ? 0.189 -14.487 6.380 1.00 83.62 190 VAL A O 1
ATOM 1500 N N . VAL A 1 191 ? 0.052 -16.704 6.636 1.00 85.50 191 VAL A N 1
ATOM 1501 C CA . VAL A 1 191 ? -0.401 -16.649 8.031 1.00 85.50 191 VAL A CA 1
ATOM 1502 C C . VAL A 1 191 ? 0.814 -16.836 8.929 1.00 85.50 191 VAL A C 1
ATOM 1504 O O . VAL A 1 191 ? 1.463 -17.882 8.882 1.00 85.50 191 VAL A O 1
ATOM 1507 N N . PHE A 1 192 ? 1.129 -15.823 9.734 1.00 79.88 192 PHE A N 1
ATOM 1508 C CA . PHE A 1 192 ? 2.253 -15.874 10.663 1.00 79.88 192 PHE A CA 1
ATOM 1509 C C . PHE A 1 192 ? 1.965 -16.744 11.858 1.00 79.88 192 PHE A C 1
ATOM 1511 O O . PHE A 1 192 ? 2.881 -17.409 12.307 1.00 79.88 192 PHE A O 1
ATOM 1518 N N . PHE A 1 193 ? 0.737 -16.774 12.364 1.00 82.38 193 PHE A N 1
ATOM 1519 C CA . PHE A 1 193 ? 0.291 -17.756 13.346 1.00 82.38 193 PHE A CA 1
ATOM 1520 C C . PHE A 1 193 ? -1.228 -17.844 13.364 1.00 82.38 193 PHE A C 1
ATOM 1522 O O . PHE A 1 193 ? -1.922 -16.895 12.989 1.00 82.38 193 PHE A O 1
ATOM 1529 N N . LYS A 1 194 ? -1.734 -18.988 13.824 1.00 88.31 194 LYS A N 1
ATOM 1530 C CA . LYS A 1 194 ? -3.153 -19.168 14.116 1.00 88.31 194 LYS A CA 1
ATOM 1531 C C . LYS A 1 194 ? -3.341 -19.932 15.427 1.00 88.31 194 LYS A C 1
ATOM 1533 O O . LYS A 1 194 ? -2.934 -21.083 15.550 1.00 88.31 194 LYS A O 1
ATOM 1538 N N . GLY A 1 195 ? -4.000 -19.291 16.381 1.00 86.00 195 GLY A N 1
ATOM 1539 C CA . GLY A 1 195 ? -4.195 -19.757 17.744 1.00 86.00 195 GLY A CA 1
ATOM 1540 C C . GLY A 1 195 ? -2.998 -19.478 18.656 1.00 86.00 195 GLY A C 1
ATOM 1541 O O . GLY A 1 195 ? -1.857 -19.317 18.220 1.00 86.00 195 GLY A O 1
ATOM 1542 N N . TYR A 1 196 ? -3.269 -19.472 19.960 1.00 82.25 196 TYR A N 1
ATOM 1543 C CA . TYR A 1 196 ? -2.270 -19.206 20.998 1.00 82.25 196 TYR A CA 1
ATOM 1544 C C . TYR A 1 196 ? -1.112 -20.216 20.999 1.00 82.25 196 TYR A C 1
ATOM 1546 O O . TYR A 1 196 ? 0.045 -19.834 21.152 1.00 82.25 196 TYR A O 1
ATOM 1554 N N . ALA A 1 197 ? -1.400 -21.503 20.773 1.00 84.88 197 ALA A N 1
ATOM 1555 C CA . ALA A 1 197 ? -0.380 -22.551 20.763 1.00 84.88 197 ALA A CA 1
ATOM 1556 C C . ALA A 1 197 ? 0.663 -22.358 19.645 1.00 84.88 197 ALA A C 1
ATOM 1558 O O . ALA A 1 197 ? 1.858 -22.518 19.892 1.00 84.88 197 ALA A O 1
ATOM 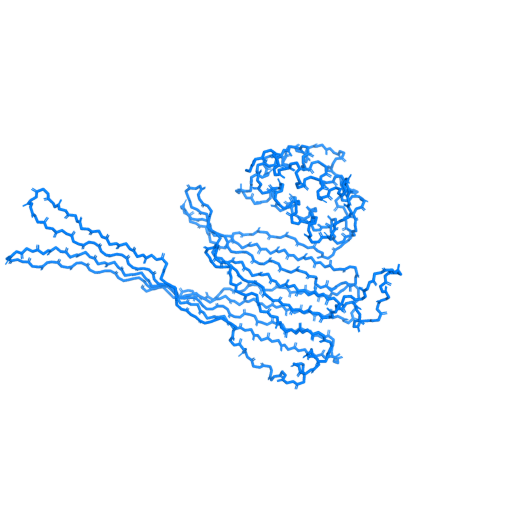1559 N N . ASP A 1 198 ? 0.228 -21.979 18.438 1.00 82.75 198 ASP A N 1
ATOM 1560 C CA . ASP A 1 198 ? 1.125 -21.724 17.303 1.00 82.75 198 ASP A CA 1
ATOM 1561 C C . ASP A 1 198 ? 1.949 -20.445 17.515 1.00 82.75 198 ASP A C 1
ATOM 1563 O O . ASP A 1 198 ? 3.147 -20.423 17.232 1.00 82.75 198 ASP A O 1
ATOM 1567 N N . LEU A 1 199 ? 1.339 -19.398 18.090 1.00 80.56 199 LEU A N 1
ATOM 1568 C CA . LEU A 1 199 ? 2.063 -18.187 18.484 1.00 80.56 199 LEU A CA 1
ATOM 1569 C C . LEU A 1 199 ? 3.174 -18.513 19.490 1.00 80.56 199 LEU A C 1
ATOM 1571 O O . LEU A 1 199 ? 4.328 -18.154 19.264 1.00 80.56 199 LEU A O 1
ATOM 1575 N N . MET A 1 200 ? 2.845 -19.209 20.583 1.00 81.38 200 MET A N 1
ATOM 1576 C CA . MET A 1 200 ? 3.826 -19.555 21.616 1.00 81.38 200 MET A CA 1
ATOM 1577 C C . MET A 1 200 ? 4.939 -20.447 21.068 1.00 81.38 200 MET A C 1
ATOM 1579 O O . MET A 1 200 ? 6.102 -20.241 21.408 1.00 81.38 200 MET A O 1
ATOM 1583 N N . ALA A 1 201 ? 4.622 -21.380 20.168 1.00 82.44 201 ALA A N 1
ATOM 1584 C CA . ALA A 1 201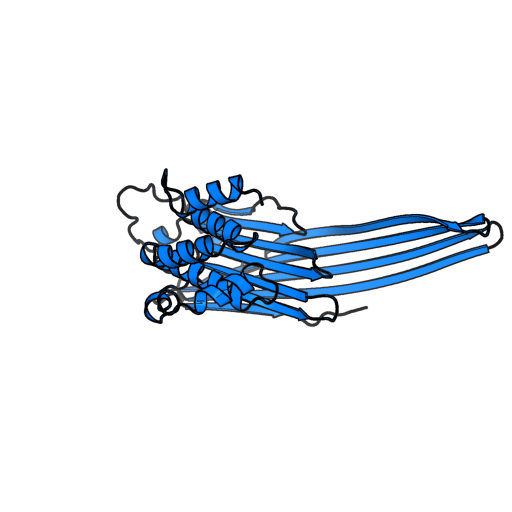 ? 5.640 -22.166 19.483 1.00 82.44 201 ALA A CA 1
ATOM 1585 C C . ALA A 1 201 ? 6.610 -21.272 18.690 1.00 82.44 201 ALA A C 1
ATOM 1587 O O . ALA A 1 201 ? 7.820 -21.455 18.787 1.00 82.44 201 ALA A O 1
ATOM 1588 N N . LYS A 1 202 ? 6.112 -20.267 17.958 1.00 77.44 202 LYS A N 1
ATOM 1589 C CA . LYS A 1 202 ? 6.959 -19.356 17.163 1.00 77.44 202 LYS A CA 1
ATOM 1590 C C . LYS A 1 202 ? 7.766 -18.388 18.015 1.00 77.44 202 LYS A C 1
ATOM 1592 O O . LYS A 1 202 ? 8.925 -18.154 17.697 1.00 77.44 202 LYS A O 1
ATOM 1597 N N . VAL A 1 203 ? 7.205 -17.883 19.113 1.00 75.38 203 VAL A N 1
ATOM 1598 C CA . VAL A 1 203 ? 7.943 -17.042 20.072 1.00 75.38 203 VAL A CA 1
ATOM 1599 C C . VAL A 1 203 ? 9.090 -17.829 20.714 1.00 75.38 203 VAL A C 1
ATOM 1601 O O . VAL A 1 203 ? 10.193 -17.307 20.826 1.00 75.38 203 VAL A O 1
ATOM 1604 N N . LEU A 1 204 ? 8.871 -19.098 21.075 1.00 75.31 204 LEU A N 1
ATOM 1605 C CA . LEU A 1 204 ? 9.914 -19.954 21.659 1.00 75.31 204 LEU A CA 1
ATOM 1606 C C . LEU A 1 204 ? 10.991 -20.378 20.650 1.00 75.31 204 LEU A C 1
ATOM 1608 O O . LEU A 1 204 ? 12.133 -20.610 21.037 1.00 75.31 204 LEU A O 1
ATOM 1612 N N . LEU A 1 205 ? 10.626 -20.506 19.372 1.00 71.75 205 LEU A N 1
ATOM 1613 C CA . LEU A 1 205 ? 11.534 -20.897 18.287 1.00 71.75 205 LEU A CA 1
ATOM 1614 C C . LEU A 1 205 ? 12.203 -19.701 17.590 1.00 71.75 205 LEU A C 1
ATOM 1616 O O . LEU A 1 205 ? 13.077 -19.903 16.749 1.00 71.75 205 LEU A O 1
ATOM 1620 N N . SER A 1 206 ? 11.801 -18.471 17.918 1.00 66.38 206 SER A N 1
ATOM 1621 C CA . SER A 1 206 ? 12.338 -17.240 17.341 1.00 66.38 206 SER A CA 1
ATOM 1622 C C . SER A 1 206 ? 13.822 -17.089 17.686 1.00 66.38 206 SER A C 1
ATOM 1624 O O . SER A 1 206 ? 14.181 -16.803 18.827 1.00 66.38 206 SER A O 1
ATOM 1626 N N . SER A 1 207 ? 14.689 -17.235 16.683 1.00 62.62 207 SER A N 1
ATOM 1627 C CA . SER A 1 207 ? 16.140 -17.063 16.818 1.00 62.62 207 SER A CA 1
ATOM 1628 C C . SER A 1 207 ? 16.603 -15.603 16.719 1.00 62.62 207 SER A C 1
ATOM 1630 O O . SER A 1 207 ? 17.788 -15.333 16.896 1.00 62.62 207 SER A O 1
ATOM 1632 N N . GLY A 1 208 ? 15.698 -14.659 16.420 1.00 65.81 208 GLY A N 1
ATOM 1633 C CA . GLY A 1 208 ? 16.045 -13.260 16.138 1.00 65.81 208 GLY A CA 1
ATOM 1634 C C . GLY A 1 208 ? 16.837 -13.065 14.836 1.00 65.81 208 GLY A C 1
ATOM 1635 O O . GLY A 1 208 ? 17.388 -11.985 14.611 1.00 65.81 208 GLY A O 1
ATOM 1636 N N . GLU A 1 209 ? 16.924 -14.098 13.990 1.00 72.56 209 GLU A N 1
ATOM 1637 C CA . GLU A 1 209 ? 17.542 -14.017 12.667 1.00 72.56 209 GLU A CA 1
ATOM 1638 C C . GLU A 1 209 ? 16.520 -13.591 11.596 1.00 72.56 209 GLU A C 1
ATOM 1640 O O . GLU A 1 209 ? 15.359 -14.013 11.640 1.00 72.56 209 GLU A O 1
ATOM 1645 N N . PRO A 1 210 ? 16.932 -12.787 10.594 1.00 74.50 210 PRO A N 1
ATOM 1646 C CA . PRO A 1 210 ? 16.054 -12.402 9.497 1.00 74.50 210 PRO A CA 1
ATOM 1647 C C . PRO A 1 210 ? 15.571 -13.628 8.720 1.00 74.50 210 PRO A C 1
ATOM 1649 O O . PRO A 1 210 ? 16.367 -14.402 8.187 1.00 74.50 210 PRO A O 1
ATOM 1652 N N . THR A 1 211 ? 14.257 -13.778 8.600 1.00 78.75 211 THR A N 1
ATOM 1653 C CA . THR A 1 211 ? 13.631 -14.846 7.819 1.00 78.75 211 THR A CA 1
ATOM 1654 C C . THR A 1 211 ? 13.236 -14.300 6.447 1.00 78.75 211 THR A C 1
ATOM 1656 O O . THR A 1 211 ? 12.583 -13.259 6.356 1.00 78.75 211 THR A O 1
ATOM 1659 N N . SER A 1 212 ? 13.635 -14.974 5.362 1.00 79.31 212 SER A N 1
ATOM 1660 C CA . SER A 1 212 ? 13.213 -14.594 4.004 1.00 79.31 212 SER A CA 1
ATOM 1661 C C . SER A 1 212 ? 11.729 -14.915 3.815 1.00 79.31 212 SER A C 1
ATOM 1663 O O . SER A 1 212 ? 11.300 -16.045 4.046 1.00 79.31 212 SER A O 1
ATOM 1665 N N . VAL A 1 213 ? 10.949 -13.908 3.419 1.00 75.06 213 VAL A N 1
ATOM 1666 C CA . VAL A 1 213 ? 9.494 -14.006 3.237 1.00 75.06 213 VAL A CA 1
ATOM 1667 C C . VAL A 1 213 ? 9.144 -14.145 1.759 1.00 75.06 213 VAL A C 1
ATOM 1669 O O . VAL A 1 213 ? 8.323 -14.983 1.389 1.00 75.06 213 VAL A O 1
ATOM 1672 N N . VAL A 1 214 ? 9.783 -13.346 0.902 1.00 77.81 214 VAL A N 1
ATOM 1673 C CA . VAL A 1 214 ? 9.595 -13.386 -0.552 1.00 77.81 214 VAL A CA 1
ATOM 1674 C C . VAL A 1 214 ? 10.952 -13.259 -1.217 1.00 77.81 214 VAL A C 1
ATOM 1676 O O . VAL A 1 214 ? 11.691 -12.324 -0.936 1.00 77.81 214 VAL A O 1
ATOM 1679 N N . ARG A 1 215 ? 11.261 -14.172 -2.137 1.00 86.00 215 ARG A N 1
ATOM 1680 C CA . ARG A 1 215 ? 12.453 -14.090 -2.977 1.00 86.00 215 ARG A CA 1
ATOM 1681 C C . ARG A 1 215 ? 12.117 -14.535 -4.387 1.00 86.00 215 ARG A C 1
ATOM 1683 O O . ARG A 1 215 ? 11.620 -15.645 -4.572 1.00 86.00 215 ARG A O 1
ATOM 1690 N N . GLY A 1 216 ? 12.382 -13.696 -5.379 1.00 85.06 216 GLY A N 1
ATOM 1691 C CA . GLY A 1 216 ? 12.076 -14.047 -6.759 1.00 85.06 216 GLY A CA 1
ATOM 1692 C C . GLY A 1 216 ? 12.465 -12.987 -7.774 1.00 85.06 216 GLY A C 1
ATOM 1693 O O . GLY A 1 216 ? 12.730 -11.841 -7.428 1.00 85.06 216 GLY A O 1
ATOM 1694 N N . ASN A 1 217 ? 12.464 -13.399 -9.039 1.00 88.31 217 ASN A N 1
ATOM 1695 C CA . ASN A 1 217 ? 12.709 -12.529 -10.182 1.00 88.31 217 ASN A CA 1
ATOM 1696 C C . ASN A 1 217 ? 11.442 -12.457 -11.035 1.00 88.31 217 ASN A C 1
ATOM 1698 O O . ASN A 1 217 ? 10.792 -13.474 -11.283 1.00 88.31 217 ASN A O 1
ATOM 1702 N N . LEU A 1 218 ? 11.112 -11.259 -11.497 1.00 86.06 218 LEU A N 1
ATOM 1703 C CA . LEU A 1 218 ? 9.930 -10.948 -12.285 1.00 86.06 218 LEU A CA 1
ATOM 1704 C C . LEU A 1 218 ? 10.372 -10.302 -13.597 1.00 86.06 218 LEU A C 1
ATOM 1706 O O . LEU A 1 218 ? 11.104 -9.319 -13.582 1.00 86.06 218 LEU A O 1
ATOM 1710 N N . LEU A 1 219 ? 9.916 -10.826 -14.733 1.00 90.19 219 LEU A N 1
ATOM 1711 C CA . LEU A 1 219 ? 10.073 -10.153 -16.022 1.00 90.19 219 LEU A CA 1
ATOM 1712 C C . LEU A 1 219 ? 8.938 -9.129 -16.161 1.00 90.19 219 LEU A C 1
ATOM 1714 O O . LEU A 1 219 ? 7.785 -9.509 -16.352 1.00 90.19 219 LEU A O 1
ATOM 1718 N N . LEU A 1 220 ? 9.255 -7.845 -15.994 1.00 86.19 220 LEU A N 1
ATOM 1719 C CA . LEU A 1 220 ? 8.288 -6.742 -16.019 1.00 86.19 220 LEU A CA 1
ATOM 1720 C C . LEU A 1 220 ? 8.014 -6.232 -17.431 1.00 86.19 220 LEU A C 1
ATOM 1722 O O . LEU A 1 220 ? 6.885 -5.870 -17.753 1.00 86.19 220 LEU A O 1
ATOM 1726 N N . MET A 1 221 ? 9.057 -6.164 -18.256 1.00 87.88 221 MET A N 1
ATOM 1727 C CA . MET A 1 221 ? 8.977 -5.674 -19.627 1.00 87.88 221 MET A CA 1
ATOM 1728 C C . MET A 1 221 ? 9.569 -6.726 -20.554 1.00 87.88 221 MET A C 1
ATOM 1730 O O . MET A 1 221 ? 10.678 -7.197 -20.322 1.00 87.88 221 MET A O 1
ATOM 1734 N N . ASP A 1 222 ? 8.835 -7.086 -21.598 1.00 93.81 222 ASP A N 1
ATOM 1735 C CA . ASP A 1 222 ? 9.326 -7.938 -22.677 1.00 93.81 222 ASP A CA 1
ATOM 1736 C C . ASP A 1 222 ? 8.704 -7.443 -23.978 1.00 93.81 222 ASP A C 1
ATOM 1738 O O . ASP A 1 222 ? 7.552 -7.733 -24.303 1.00 93.81 222 ASP A O 1
ATOM 1742 N N . HIS A 1 223 ? 9.441 -6.587 -24.677 1.00 94.25 223 HIS A N 1
ATOM 1743 C CA . HIS A 1 223 ? 9.028 -6.025 -25.952 1.00 94.25 223 HIS A CA 1
ATOM 1744 C C . HIS A 1 223 ? 9.927 -6.567 -27.050 1.00 94.25 223 HIS A C 1
ATOM 1746 O O . HIS A 1 223 ? 11.146 -6.395 -27.022 1.00 94.25 223 HIS A O 1
ATOM 1752 N N . TYR A 1 224 ? 9.302 -7.189 -28.042 1.00 95.62 224 TYR A N 1
ATOM 1753 C CA . TYR A 1 224 ? 9.962 -7.719 -29.223 1.00 95.62 224 TYR A CA 1
ATOM 1754 C C . TYR A 1 224 ? 9.279 -7.153 -30.460 1.00 95.62 224 TYR A C 1
ATOM 1756 O O . TYR A 1 224 ? 8.078 -7.345 -30.665 1.00 95.62 224 TYR A O 1
ATOM 1764 N N . GLN A 1 225 ? 10.040 -6.462 -31.302 1.00 94.38 225 GLN A N 1
ATOM 1765 C CA . GLN A 1 225 ? 9.500 -5.843 -32.501 1.00 94.38 225 GLN A CA 1
ATOM 1766 C C . GLN A 1 225 ? 10.441 -6.007 -33.684 1.00 94.38 225 GLN A C 1
ATOM 1768 O O . GLN A 1 225 ? 11.624 -5.686 -33.611 1.00 94.38 225 GLN A O 1
ATOM 1773 N N . VAL A 1 226 ? 9.879 -6.453 -34.805 1.00 94.06 226 VAL A N 1
ATOM 1774 C CA . VAL A 1 226 ? 10.572 -6.511 -36.092 1.00 94.06 226 VAL A CA 1
ATOM 1775 C C . VAL A 1 226 ? 10.061 -5.367 -36.958 1.00 94.06 226 VAL A C 1
ATOM 1777 O O . VAL A 1 226 ? 8.869 -5.274 -37.250 1.00 94.06 226 VAL A O 1
ATOM 1780 N N . LEU A 1 227 ? 10.967 -4.479 -37.344 1.00 92.88 227 LEU A N 1
ATOM 1781 C CA . LEU A 1 227 ? 10.700 -3.279 -38.123 1.00 92.88 227 LEU A CA 1
ATOM 1782 C C . LEU A 1 227 ? 11.288 -3.446 -39.531 1.00 92.88 227 LEU A C 1
ATOM 1784 O O . LEU A 1 227 ? 12.513 -3.422 -39.684 1.00 92.88 227 LEU A O 1
ATOM 1788 N N . PRO A 1 228 ? 10.452 -3.598 -40.573 1.00 92.06 228 PRO A N 1
ATOM 1789 C CA . PRO A 1 228 ? 10.920 -3.519 -41.948 1.00 92.06 228 PRO A CA 1
ATOM 1790 C C . PRO A 1 228 ? 11.184 -2.052 -42.310 1.00 92.06 228 PRO A C 1
ATOM 1792 O O . PRO A 1 228 ? 10.284 -1.211 -42.271 1.00 92.06 228 PRO A O 1
ATOM 1795 N N . LEU A 1 229 ? 12.423 -1.731 -42.664 1.00 90.12 229 LEU A N 1
ATOM 1796 C CA . LEU A 1 229 ? 12.806 -0.393 -43.101 1.00 90.12 229 LEU A CA 1
ATOM 1797 C C . LEU A 1 229 ? 12.435 -0.173 -44.572 1.00 90.12 229 LEU A C 1
ATOM 1799 O O . LEU A 1 229 ? 12.376 -1.109 -45.367 1.00 90.12 229 LEU A O 1
ATOM 1803 N N . GLN A 1 230 ? 12.271 1.091 -44.970 1.00 92.25 230 GLN A N 1
ATOM 1804 C CA . GLN A 1 230 ? 12.024 1.462 -46.373 1.00 92.25 230 GLN A CA 1
ATOM 1805 C C . GLN A 1 230 ? 13.157 1.033 -47.322 1.00 92.25 230 GLN A C 1
ATOM 1807 O O . GLN A 1 230 ? 12.934 0.884 -48.519 1.00 92.25 230 GLN A O 1
ATOM 1812 N N . SER A 1 231 ? 14.361 0.801 -46.791 1.00 88.12 231 SER A N 1
ATOM 1813 C CA . SER A 1 231 ? 15.499 0.245 -47.530 1.00 88.12 231 SER A CA 1
ATOM 1814 C C . SER A 1 231 ? 15.364 -1.252 -47.848 1.00 88.12 231 SER A C 1
ATOM 1816 O O . SER A 1 231 ? 16.196 -1.784 -48.577 1.00 88.12 231 SER A O 1
ATOM 1818 N N . GLY A 1 232 ? 14.356 -1.941 -47.299 1.00 87.81 232 GLY A N 1
ATOM 1819 C CA . GLY A 1 232 ? 14.161 -3.390 -47.420 1.00 87.81 232 GLY A CA 1
ATOM 1820 C C . GLY A 1 232 ? 14.894 -4.223 -46.359 1.00 87.81 232 GLY A C 1
ATOM 1821 O O . GLY A 1 232 ? 14.710 -5.437 -46.313 1.00 87.81 232 GLY A O 1
ATOM 1822 N N . LEU A 1 233 ? 15.696 -3.590 -45.497 1.00 89.25 233 LEU A N 1
ATOM 1823 C CA . LEU A 1 233 ? 16.380 -4.238 -44.373 1.00 89.25 233 LEU A CA 1
ATOM 1824 C C . LEU A 1 233 ? 15.433 -4.427 -43.182 1.00 89.25 233 LEU A C 1
ATOM 1826 O O . LEU A 1 233 ? 14.483 -3.661 -43.011 1.00 89.25 233 LEU A O 1
ATOM 1830 N N . GLN A 1 234 ? 15.711 -5.421 -42.340 1.00 90.56 234 GLN A N 1
ATOM 1831 C CA . GLN A 1 234 ? 14.942 -5.680 -41.124 1.00 90.56 234 GLN A CA 1
ATOM 1832 C C . GLN A 1 234 ? 15.750 -5.284 -39.890 1.00 90.56 234 GLN A C 1
ATOM 1834 O O . GLN A 1 234 ? 16.925 -5.626 -39.767 1.00 90.56 234 GLN A O 1
ATOM 1839 N N . VAL A 1 235 ? 15.101 -4.562 -38.978 1.00 93.12 235 VAL A N 1
ATOM 1840 C CA . VAL A 1 235 ? 15.641 -4.245 -37.655 1.00 93.12 235 VAL A CA 1
ATOM 1841 C C . VAL A 1 235 ? 14.829 -4.986 -36.610 1.00 93.12 235 VAL A C 1
ATOM 1843 O O . VAL A 1 235 ? 13.605 -4.885 -36.587 1.00 93.12 235 VAL A O 1
ATOM 1846 N N . VAL A 1 236 ? 15.508 -5.710 -35.734 1.00 94.25 236 VAL A N 1
ATOM 1847 C CA . VAL A 1 236 ? 14.916 -6.390 -34.587 1.00 94.25 236 VAL A CA 1
ATOM 1848 C C . VAL A 1 236 ? 15.243 -5.579 -33.343 1.00 94.25 236 VAL A C 1
ATOM 1850 O O . VAL A 1 236 ? 16.407 -5.408 -32.994 1.00 94.25 236 VAL A O 1
ATOM 1853 N N . VAL A 1 237 ? 14.213 -5.073 -32.675 1.00 94.88 237 VAL A N 1
ATOM 1854 C CA . VAL A 1 237 ? 14.325 -4.363 -31.400 1.00 94.88 237 VAL A CA 1
ATOM 1855 C C . VAL A 1 237 ? 13.800 -5.273 -30.298 1.00 94.88 237 VAL A C 1
ATOM 1857 O O . VAL A 1 237 ? 12.668 -5.754 -30.367 1.00 94.88 237 VAL A O 1
ATOM 1860 N N . LYS A 1 238 ? 14.631 -5.501 -29.286 1.00 95.50 238 LYS A N 1
ATOM 1861 C CA . LYS A 1 238 ? 14.334 -6.263 -28.076 1.00 95.50 238 LYS A CA 1
ATOM 1862 C C . LYS A 1 238 ? 14.543 -5.342 -26.880 1.00 95.50 238 LYS A C 1
ATOM 1864 O O . LYS A 1 238 ? 15.594 -4.719 -26.758 1.00 95.50 238 LYS A O 1
ATOM 1869 N N . LEU A 1 239 ? 13.552 -5.245 -26.008 1.00 95.19 239 LEU A N 1
ATOM 1870 C CA . LEU A 1 239 ? 13.654 -4.537 -24.737 1.00 95.19 239 LEU A CA 1
ATOM 1871 C C . LEU A 1 239 ? 13.129 -5.463 -23.649 1.00 95.19 239 LEU A C 1
ATOM 1873 O O . LEU A 1 239 ? 11.949 -5.806 -23.645 1.00 95.19 239 LEU A O 1
ATOM 1877 N N . GLN A 1 240 ? 14.008 -5.851 -22.735 1.00 95.44 240 GLN A N 1
ATOM 1878 C CA . GLN A 1 240 ? 13.681 -6.721 -21.616 1.00 95.44 240 GLN A CA 1
ATOM 1879 C C . GLN A 1 240 ? 13.977 -6.001 -20.308 1.00 95.44 240 GLN A C 1
ATOM 1881 O O . GLN A 1 240 ? 15.017 -5.372 -20.157 1.00 95.44 240 GLN A O 1
ATOM 1886 N N . GLY A 1 241 ? 13.049 -6.070 -19.364 1.00 94.12 241 GLY A N 1
ATOM 1887 C CA . GLY A 1 241 ? 13.167 -5.465 -18.045 1.00 94.12 241 GLY A CA 1
ATOM 1888 C C . GLY A 1 241 ? 12.844 -6.497 -16.982 1.00 94.12 241 GLY A C 1
ATOM 1889 O O . GLY A 1 241 ? 11.716 -6.984 -16.928 1.00 94.12 241 GLY A O 1
ATOM 1890 N N . GLY A 1 242 ? 13.819 -6.834 -16.147 1.00 92.44 242 GLY A N 1
ATOM 1891 C CA . GLY A 1 242 ? 13.675 -7.753 -15.025 1.00 92.44 242 GLY A CA 1
ATOM 1892 C C . GLY A 1 242 ? 13.770 -7.029 -13.687 1.00 92.44 242 GLY A C 1
ATOM 1893 O O . GLY A 1 242 ? 14.566 -6.109 -13.534 1.00 92.44 242 GLY A O 1
ATOM 1894 N N . LEU A 1 243 ? 12.982 -7.471 -12.713 1.00 88.81 243 LEU A N 1
ATOM 1895 C CA . LEU A 1 243 ? 13.040 -7.036 -11.324 1.00 88.81 243 LEU A CA 1
ATOM 1896 C C . LEU A 1 243 ? 13.341 -8.234 -10.421 1.00 88.81 243 LEU A C 1
ATOM 1898 O O . LEU A 1 243 ? 12.552 -9.175 -10.362 1.00 88.81 243 LEU A O 1
ATOM 1902 N N . GLY A 1 244 ? 14.456 -8.197 -9.703 1.00 89.06 244 GLY A N 1
ATOM 1903 C CA . GLY A 1 244 ? 14.732 -9.069 -8.570 1.00 89.06 244 GLY A CA 1
ATOM 1904 C C . GLY A 1 244 ? 14.168 -8.468 -7.287 1.00 89.06 244 GLY A C 1
ATOM 1905 O O . GLY A 1 244 ? 14.346 -7.280 -7.032 1.00 89.06 244 GLY A O 1
ATOM 1906 N N . LEU A 1 245 ? 13.489 -9.281 -6.483 1.00 85.50 245 LEU A N 1
ATOM 1907 C CA . LEU A 1 245 ? 12.945 -8.911 -5.178 1.00 85.50 245 LEU A CA 1
ATOM 1908 C C . LEU A 1 245 ? 13.418 -9.904 -4.116 1.00 85.50 245 LEU A C 1
ATOM 1910 O O . LEU A 1 245 ? 13.298 -11.119 -4.293 1.00 85.50 245 LEU A O 1
ATOM 1914 N N . ASP A 1 246 ? 13.914 -9.380 -3.000 1.00 86.56 246 ASP A N 1
ATOM 1915 C CA . ASP A 1 246 ? 14.273 -10.135 -1.801 1.00 86.56 246 ASP A CA 1
ATOM 1916 C C . ASP A 1 246 ? 13.754 -9.385 -0.568 1.00 86.56 246 ASP A C 1
ATOM 1918 O O . ASP A 1 246 ? 14.222 -8.295 -0.239 1.00 86.56 246 ASP A O 1
ATOM 1922 N N . ILE A 1 247 ? 12.741 -9.948 0.084 1.00 82.81 247 ILE A N 1
ATOM 1923 C CA . ILE A 1 247 ? 12.109 -9.401 1.283 1.00 82.81 247 ILE A CA 1
ATOM 1924 C C . ILE A 1 247 ? 12.424 -10.332 2.439 1.00 82.81 247 ILE A C 1
ATOM 1926 O O . ILE A 1 247 ? 12.090 -11.521 2.419 1.00 82.81 247 ILE A O 1
ATOM 1930 N N . SER A 1 248 ? 13.018 -9.762 3.477 1.00 83.06 248 SER A N 1
ATOM 1931 C CA . SER A 1 248 ? 13.316 -10.445 4.728 1.00 83.06 248 SER A CA 1
ATOM 1932 C C . SER A 1 248 ? 12.715 -9.680 5.897 1.00 83.06 248 SER A C 1
ATOM 1934 O O . SER A 1 248 ? 12.656 -8.452 5.883 1.00 83.06 248 SER A O 1
ATOM 1936 N N . ALA A 1 249 ? 12.251 -10.410 6.904 1.00 78.25 249 ALA A N 1
ATOM 1937 C CA . ALA A 1 249 ? 11.666 -9.837 8.105 1.00 78.25 249 ALA A CA 1
ATOM 1938 C C . ALA A 1 249 ? 12.339 -10.425 9.344 1.00 78.25 249 ALA A C 1
ATOM 1940 O O . ALA A 1 249 ? 12.631 -11.619 9.397 1.00 78.25 249 ALA A O 1
ATOM 1941 N N . ASN A 1 250 ? 12.567 -9.583 10.341 1.00 78.75 250 ASN A N 1
ATOM 1942 C CA . ASN A 1 250 ? 13.019 -9.971 11.664 1.00 78.75 250 ASN A CA 1
ATOM 1943 C C . ASN A 1 250 ? 12.061 -9.400 12.714 1.00 78.75 250 ASN A C 1
ATOM 1945 O O . ASN A 1 250 ? 11.565 -8.281 12.580 1.00 78.75 250 ASN A O 1
ATOM 1949 N N . MET A 1 251 ? 11.814 -10.168 13.765 1.00 73.94 251 MET A N 1
ATOM 1950 C CA . MET A 1 251 ? 10.956 -9.794 14.880 1.00 73.94 251 MET A CA 1
ATOM 1951 C C . MET A 1 251 ? 11.657 -10.192 16.169 1.00 73.94 251 MET A C 1
ATOM 1953 O O . MET A 1 251 ? 12.008 -11.352 16.361 1.00 73.94 251 MET A O 1
ATOM 1957 N N . ASN A 1 252 ? 11.841 -9.222 17.056 1.00 74.31 252 ASN A N 1
ATOM 1958 C CA . ASN A 1 252 ? 12.393 -9.434 18.379 1.00 74.31 252 ASN A CA 1
ATOM 1959 C C . ASN A 1 252 ? 11.372 -8.980 19.424 1.00 74.31 252 ASN A C 1
ATOM 1961 O O . ASN A 1 252 ? 10.964 -7.816 19.440 1.00 74.31 252 ASN A O 1
ATOM 1965 N N . VAL A 1 253 ? 10.955 -9.914 20.276 1.00 72.69 253 VAL A N 1
ATOM 1966 C CA . VAL A 1 253 ? 9.9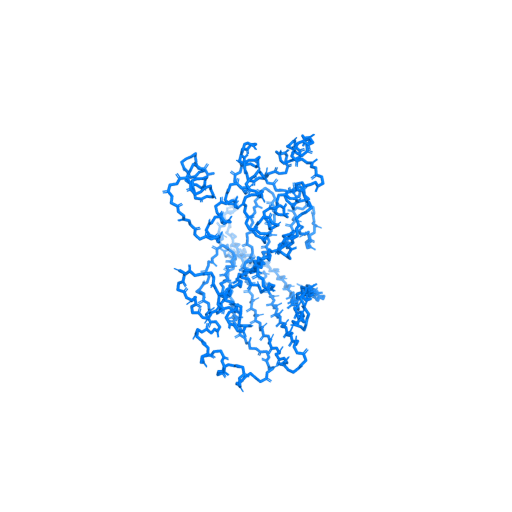69 -9.687 21.335 1.00 72.69 253 VAL A CA 1
ATOM 1967 C C . VAL A 1 253 ? 10.665 -9.817 22.677 1.00 72.69 253 VAL A C 1
ATOM 1969 O O . VAL A 1 253 ? 11.162 -10.892 23.012 1.00 72.69 253 VAL A O 1
ATOM 1972 N N . ASN A 1 254 ? 10.644 -8.753 23.475 1.00 72.88 254 ASN A N 1
ATOM 1973 C CA . ASN A 1 254 ? 11.064 -8.808 24.865 1.00 72.88 254 ASN A CA 1
ATOM 1974 C C . ASN A 1 254 ? 9.845 -8.664 25.782 1.00 72.88 254 ASN A C 1
ATOM 1976 O O . ASN A 1 254 ? 9.352 -7.565 26.017 1.00 72.88 254 ASN A O 1
ATOM 1980 N N . ILE A 1 255 ? 9.368 -9.788 26.323 1.00 73.12 255 ILE A N 1
ATOM 1981 C CA . ILE A 1 255 ? 8.199 -9.817 27.218 1.00 73.12 255 ILE A CA 1
ATOM 1982 C C . ILE A 1 255 ? 8.488 -9.081 28.537 1.00 73.12 255 ILE A C 1
ATOM 1984 O O . ILE A 1 255 ? 7.584 -8.471 29.101 1.00 73.12 255 ILE A O 1
ATOM 1988 N N . TRP A 1 256 ? 9.734 -9.109 29.024 1.00 77.94 256 TRP A N 1
ATOM 1989 C CA . TRP A 1 256 ? 10.103 -8.497 30.306 1.00 77.94 256 TRP A CA 1
ATOM 1990 C C . TRP A 1 256 ? 10.205 -6.979 30.237 1.00 77.94 256 TRP A C 1
ATOM 1992 O O . TRP A 1 256 ? 9.752 -6.299 31.151 1.00 77.94 256 TRP A O 1
ATOM 2002 N N . GLU A 1 257 ? 10.795 -6.460 29.161 1.00 78.88 257 GLU A N 1
ATOM 2003 C CA . GLU A 1 257 ? 10.845 -5.013 28.911 1.00 78.88 257 GLU A CA 1
ATOM 2004 C C . GLU A 1 257 ? 9.554 -4.486 28.279 1.00 78.88 257 GLU A C 1
ATOM 2006 O O . GLU A 1 257 ? 9.369 -3.278 28.223 1.00 78.88 257 GLU A O 1
ATOM 2011 N N . GLN A 1 258 ? 8.651 -5.381 27.861 1.00 77.44 258 GLN A N 1
ATOM 2012 C CA . GLN A 1 258 ? 7.400 -5.048 27.177 1.00 77.44 258 GLN A CA 1
ATOM 2013 C C . GLN A 1 258 ? 7.634 -4.264 25.875 1.00 77.44 258 GLN A C 1
ATOM 2015 O O . GLN A 1 258 ? 6.869 -3.366 25.513 1.00 77.44 258 GLN A O 1
ATOM 2020 N N . ASP A 1 259 ? 8.693 -4.660 25.162 1.00 77.62 259 ASP A N 1
ATOM 2021 C CA . ASP A 1 259 ? 9.166 -4.031 23.933 1.00 77.62 259 ASP A CA 1
ATOM 2022 C C . ASP A 1 259 ? 9.091 -5.028 22.763 1.00 77.62 259 ASP A C 1
ATOM 2024 O O . ASP A 1 259 ? 9.465 -6.202 22.868 1.00 77.62 259 ASP A O 1
ATOM 2028 N N . LEU A 1 260 ? 8.617 -4.541 21.618 1.00 74.81 260 LEU A N 1
ATOM 2029 C CA . LEU A 1 260 ? 8.553 -5.254 20.348 1.00 74.81 260 LEU A CA 1
ATOM 2030 C C . LEU A 1 260 ? 9.295 -4.439 19.289 1.00 74.81 260 LEU A C 1
ATOM 2032 O O . LEU A 1 260 ? 8.887 -3.329 18.954 1.00 74.81 260 LEU A O 1
ATOM 2036 N N . ASN A 1 261 ? 10.345 -5.024 18.718 1.00 81.88 261 ASN A N 1
ATOM 2037 C CA . ASN A 1 261 ? 11.070 -4.442 17.594 1.00 81.88 261 ASN A CA 1
ATOM 2038 C C . ASN A 1 261 ? 10.936 -5.353 16.377 1.00 81.88 261 ASN A C 1
ATOM 2040 O O . ASN A 1 261 ? 11.304 -6.527 16.431 1.00 81.88 261 ASN A O 1
ATOM 2044 N N . THR A 1 262 ? 10.445 -4.816 15.267 1.00 76.81 262 THR A N 1
ATOM 2045 C CA . THR A 1 262 ? 10.388 -5.535 13.991 1.00 76.81 262 THR A CA 1
ATOM 2046 C C . THR A 1 262 ? 11.139 -4.760 12.930 1.00 76.81 262 THR A C 1
ATOM 2048 O O . THR A 1 262 ? 10.954 -3.549 12.820 1.00 76.81 262 THR A O 1
ATOM 2051 N N . SER A 1 263 ? 11.933 -5.450 12.120 1.00 82.12 263 SER A N 1
ATOM 2052 C CA . SER A 1 263 ? 12.596 -4.862 10.962 1.00 82.12 263 SER A CA 1
ATOM 2053 C C . SER A 1 263 ? 12.255 -5.650 9.706 1.00 82.12 263 SER A C 1
ATOM 2055 O O . SER A 1 263 ? 12.391 -6.872 9.653 1.00 82.12 263 SER A O 1
ATOM 2057 N N . VAL A 1 264 ? 11.786 -4.946 8.681 1.00 82.50 264 VAL A N 1
ATOM 2058 C CA . VAL A 1 264 ? 11.524 -5.509 7.356 1.00 82.50 264 VAL A CA 1
ATOM 2059 C C . VAL A 1 264 ? 12.510 -4.884 6.388 1.00 82.50 264 VAL A C 1
ATOM 2061 O O . VAL A 1 264 ? 12.486 -3.677 6.160 1.00 82.50 264 VAL A O 1
ATOM 2064 N N . ASN A 1 265 ? 13.384 -5.708 5.823 1.00 85.00 265 ASN A N 1
ATOM 2065 C CA . ASN A 1 265 ? 14.360 -5.292 4.830 1.00 85.00 265 ASN A CA 1
ATOM 2066 C C . ASN A 1 265 ? 13.910 -5.780 3.454 1.00 85.00 265 ASN A C 1
ATOM 2068 O O . ASN A 1 265 ? 13.780 -6.986 3.220 1.00 85.00 265 ASN A O 1
ATOM 2072 N N . THR A 1 266 ? 13.672 -4.826 2.562 1.00 82.88 266 THR A N 1
ATOM 2073 C CA . THR A 1 266 ? 13.275 -5.055 1.177 1.00 82.88 266 THR A CA 1
ATOM 2074 C C . THR A 1 266 ? 14.411 -4.632 0.269 1.00 82.88 266 THR A C 1
ATOM 2076 O O . THR A 1 266 ? 14.783 -3.461 0.236 1.00 82.88 266 THR A O 1
ATOM 2079 N N . ARG A 1 267 ? 14.943 -5.580 -0.497 1.00 87.12 267 ARG A N 1
ATOM 2080 C CA . ARG A 1 267 ? 15.960 -5.333 -1.512 1.00 87.12 267 ARG A CA 1
ATOM 2081 C C . ARG A 1 267 ? 15.362 -5.588 -2.888 1.00 87.12 267 ARG A C 1
ATOM 2083 O O . ARG A 1 267 ? 14.777 -6.646 -3.123 1.00 87.12 267 ARG A O 1
ATOM 2090 N N . ALA A 1 268 ? 15.503 -4.623 -3.784 1.00 85.19 268 ALA A N 1
ATOM 2091 C CA . ALA A 1 268 ? 15.002 -4.713 -5.143 1.00 85.19 268 ALA A CA 1
ATOM 2092 C C . ALA A 1 268 ? 16.102 -4.350 -6.142 1.00 85.19 268 ALA A C 1
ATOM 2094 O O . ALA A 1 268 ? 16.807 -3.360 -5.965 1.00 85.19 268 ALA A O 1
ATOM 2095 N N . SER A 1 269 ? 16.239 -5.139 -7.201 1.00 89.50 269 SER A N 1
ATOM 2096 C CA . SER A 1 269 ? 17.178 -4.882 -8.291 1.00 89.50 269 SER A CA 1
ATOM 2097 C C . SER A 1 269 ? 16.437 -4.847 -9.617 1.00 89.50 269 SER A C 1
ATOM 2099 O O . SER A 1 269 ? 15.726 -5.778 -9.971 1.00 89.50 269 SER A O 1
ATOM 2101 N N . LEU A 1 270 ? 16.578 -3.760 -10.359 1.00 89.19 270 LEU A N 1
ATOM 2102 C CA . LEU A 1 270 ? 16.001 -3.573 -11.679 1.00 89.19 270 LEU A CA 1
ATOM 2103 C C . LEU A 1 270 ? 17.120 -3.676 -12.712 1.00 89.19 270 LEU A C 1
ATOM 2105 O O . LEU A 1 270 ? 18.122 -2.974 -12.606 1.00 89.19 270 LEU A O 1
ATOM 2109 N N . ALA A 1 271 ? 16.930 -4.517 -13.720 1.00 92.88 271 ALA A N 1
ATOM 2110 C CA . ALA A 1 271 ? 17.822 -4.630 -14.864 1.00 92.88 271 ALA A CA 1
ATOM 2111 C C . ALA A 1 271 ? 17.017 -4.436 -16.147 1.00 92.88 271 ALA A C 1
ATOM 2113 O O . ALA A 1 271 ? 16.032 -5.137 -16.376 1.00 92.88 271 ALA A O 1
ATOM 2114 N N . ILE A 1 272 ? 17.431 -3.487 -16.980 1.00 94.00 272 ILE A N 1
ATOM 2115 C CA . ILE A 1 272 ? 16.832 -3.216 -18.284 1.00 94.00 272 ILE A CA 1
ATOM 2116 C C . ILE A 1 272 ? 17.898 -3.475 -19.345 1.00 94.00 272 ILE A C 1
ATOM 2118 O O . ILE A 1 272 ? 18.951 -2.845 -19.327 1.00 94.00 272 ILE A O 1
ATOM 2122 N N . ASP A 1 273 ? 17.621 -4.395 -20.263 1.00 95.31 273 ASP A N 1
ATOM 2123 C CA . ASP A 1 273 ? 18.459 -4.718 -21.415 1.00 95.31 273 ASP A CA 1
ATOM 2124 C C . ASP A 1 273 ? 17.731 -4.293 -22.692 1.00 95.31 273 ASP A C 1
ATOM 2126 O O . ASP A 1 273 ? 16.637 -4.768 -23.012 1.00 95.31 273 ASP A O 1
ATOM 2130 N N . PHE A 1 274 ? 18.336 -3.364 -23.417 1.00 95.44 274 PHE A N 1
ATOM 2131 C CA . PHE A 1 274 ? 17.886 -2.905 -24.717 1.00 95.44 274 PHE A CA 1
ATOM 2132 C C . PHE A 1 274 ? 18.855 -3.402 -25.782 1.00 95.44 274 PHE A C 1
ATOM 2134 O O . PHE A 1 274 ? 20.056 -3.128 -25.730 1.00 95.44 274 PHE A O 1
ATOM 2141 N N . GLN A 1 275 ? 18.323 -4.067 -26.800 1.00 95.69 275 GLN A N 1
ATOM 2142 C CA . GLN A 1 275 ? 19.087 -4.576 -27.923 1.00 95.69 275 GLN A CA 1
ATOM 2143 C C . GLN A 1 275 ? 18.391 -4.230 -29.244 1.00 95.69 275 GLN A C 1
ATOM 2145 O O . GLN A 1 275 ? 17.223 -4.542 -29.450 1.00 95.69 275 GLN A O 1
ATOM 2150 N N . ALA A 1 276 ? 19.122 -3.615 -30.169 1.00 94.62 276 ALA A N 1
ATOM 2151 C CA . ALA A 1 276 ? 18.682 -3.379 -31.537 1.00 94.62 276 ALA A CA 1
ATOM 2152 C C . ALA A 1 276 ? 19.670 -4.026 -32.511 1.00 94.62 276 ALA A C 1
ATOM 2154 O O . ALA A 1 276 ? 20.842 -3.655 -32.559 1.00 94.62 276 ALA A O 1
ATOM 2155 N N . GLU A 1 277 ? 19.193 -4.999 -33.274 1.00 94.38 277 GLU A N 1
ATOM 2156 C CA . GLU A 1 277 ? 19.954 -5.756 -34.265 1.00 94.38 277 GLU A CA 1
ATOM 2157 C C . GLU A 1 277 ? 19.463 -5.372 -35.663 1.00 94.38 277 GLU A C 1
ATOM 2159 O O . GLU A 1 277 ? 18.269 -5.431 -35.950 1.00 94.38 277 GLU A O 1
ATOM 2164 N N . LEU A 1 278 ? 20.376 -4.979 -36.544 1.00 92.31 278 LEU A N 1
ATOM 2165 C CA . LEU A 1 278 ? 20.116 -4.776 -37.962 1.00 92.31 278 LEU A CA 1
ATOM 2166 C C . LEU A 1 278 ? 20.906 -5.828 -38.727 1.00 92.31 278 LEU A C 1
ATOM 2168 O O . LEU A 1 278 ? 22.141 -5.817 -38.719 1.00 92.31 278 LEU A O 1
ATOM 2172 N N . ASP A 1 279 ? 20.172 -6.728 -39.375 1.00 84.94 279 ASP A N 1
ATOM 2173 C CA . ASP A 1 279 ? 20.749 -7.854 -40.095 1.00 84.94 279 ASP A CA 1
ATOM 2174 C C . ASP A 1 279 ? 20.612 -7.636 -41.604 1.00 84.94 279 ASP A C 1
ATOM 2176 O O . ASP A 1 279 ? 19.510 -7.486 -42.143 1.00 84.94 279 ASP A O 1
ATOM 2180 N N . ALA A 1 280 ? 21.751 -7.566 -42.288 1.00 84.25 280 ALA A N 1
ATOM 2181 C CA . ALA A 1 280 ? 21.834 -7.464 -43.735 1.00 84.25 280 ALA A CA 1
ATOM 2182 C C . ALA A 1 280 ? 22.768 -8.559 -44.273 1.00 84.25 280 ALA A C 1
ATOM 2184 O O . ALA A 1 280 ? 23.727 -8.936 -43.603 1.00 84.25 280 ALA A O 1
ATOM 2185 N N . PRO A 1 281 ? 22.591 -9.019 -45.526 1.00 82.31 281 PRO A N 1
ATOM 2186 C CA . PRO A 1 281 ? 23.422 -10.089 -46.094 1.00 82.31 281 PRO A CA 1
ATOM 2187 C C . PRO A 1 281 ? 24.929 -9.783 -46.118 1.00 82.31 281 PRO A C 1
ATOM 2189 O O . PRO A 1 281 ? 25.745 -10.686 -46.268 1.00 82.31 281 PRO A O 1
ATOM 2192 N N . PHE A 1 282 ? 25.291 -8.502 -46.035 1.00 85.19 282 PHE A N 1
ATOM 2193 C CA . PHE A 1 282 ? 26.651 -7.992 -46.190 1.00 85.19 282 PHE A CA 1
ATOM 2194 C C . PHE A 1 282 ? 27.186 -7.266 -44.947 1.00 85.19 282 PHE A C 1
ATOM 2196 O O . PHE A 1 282 ? 28.379 -6.974 -44.898 1.00 85.19 282 PHE A O 1
ATOM 2203 N N . PHE A 1 283 ? 26.348 -6.969 -43.948 1.00 85.69 283 PHE A N 1
ATOM 2204 C CA . PHE A 1 283 ? 26.800 -6.419 -42.670 1.00 85.69 283 PHE A CA 1
ATOM 2205 C C . PHE A 1 283 ? 25.798 -6.714 -41.554 1.00 85.69 283 PHE A C 1
ATOM 2207 O O . PHE A 1 283 ? 24.592 -6.740 -41.780 1.00 85.69 283 PHE A O 1
ATOM 2214 N N . HIS A 1 284 ? 26.316 -6.877 -40.341 1.00 88.25 284 HIS A N 1
ATOM 2215 C CA . HIS A 1 284 ? 25.523 -7.036 -39.131 1.00 88.25 284 HIS A CA 1
ATOM 2216 C C . HIS A 1 284 ? 25.874 -5.898 -38.173 1.00 88.25 284 HIS A C 1
ATOM 2218 O O . HIS A 1 284 ? 27.055 -5.664 -37.904 1.00 88.25 284 HIS A O 1
ATOM 2224 N N . ALA A 1 285 ? 24.872 -5.169 -37.688 1.00 91.75 285 ALA A N 1
ATOM 2225 C CA . ALA A 1 285 ? 25.061 -4.089 -36.726 1.00 91.75 285 ALA A CA 1
ATOM 2226 C C . ALA A 1 285 ? 24.188 -4.327 -35.494 1.00 91.75 285 ALA A C 1
ATOM 2228 O O . ALA A 1 285 ? 22.983 -4.535 -35.612 1.00 91.75 285 ALA A O 1
ATOM 2229 N N . THR A 1 286 ? 24.790 -4.253 -34.310 1.00 93.44 286 THR A N 1
ATOM 2230 C CA . THR A 1 286 ? 24.090 -4.462 -33.040 1.00 93.44 286 THR A CA 1
ATOM 2231 C C . THR A 1 286 ? 24.367 -3.297 -32.104 1.00 93.44 286 THR A C 1
ATOM 2233 O O . THR A 1 286 ? 25.521 -2.967 -31.838 1.00 93.44 286 THR A O 1
ATOM 2236 N N . MET A 1 287 ? 23.309 -2.693 -31.574 1.00 93.75 287 MET A N 1
ATOM 2237 C CA . MET A 1 287 ? 23.371 -1.736 -30.476 1.00 93.75 287 MET A CA 1
ATOM 2238 C C . MET A 1 287 ? 22.811 -2.408 -29.229 1.00 93.75 287 MET A C 1
ATOM 2240 O O . MET A 1 287 ? 21.684 -2.895 -29.257 1.00 93.75 287 MET A O 1
ATOM 2244 N N . ARG A 1 288 ? 23.582 -2.426 -28.141 1.00 94.19 288 ARG A N 1
ATOM 2245 C CA . ARG A 1 288 ? 23.134 -2.933 -26.843 1.00 94.19 288 ARG A CA 1
ATOM 2246 C C . ARG A 1 288 ? 23.353 -1.877 -25.770 1.00 94.19 288 ARG A C 1
ATOM 2248 O O . ARG A 1 288 ? 24.398 -1.231 -25.751 1.00 94.19 288 ARG A O 1
ATOM 2255 N N . SER A 1 289 ? 22.375 -1.712 -24.895 1.00 94.12 289 SER A N 1
ATOM 2256 C CA . SER A 1 289 ? 22.442 -0.845 -23.726 1.00 94.12 289 SER A CA 1
ATOM 2257 C C . SER A 1 289 ? 21.831 -1.591 -22.551 1.00 94.12 289 SER A C 1
ATOM 2259 O O . SER A 1 289 ? 20.734 -2.124 -22.670 1.00 94.12 289 SER A O 1
ATOM 2261 N N . GLN A 1 290 ? 22.557 -1.646 -21.441 1.00 92.88 290 GLN A N 1
ATOM 2262 C CA . GLN A 1 290 ? 22.112 -2.276 -20.208 1.00 92.88 290 GLN A CA 1
ATOM 2263 C C . GLN A 1 290 ? 22.115 -1.217 -19.111 1.00 92.88 290 GLN A C 1
ATOM 2265 O O . GLN A 1 290 ? 23.041 -0.409 -19.037 1.00 92.88 290 GLN A O 1
ATOM 2270 N N . THR A 1 291 ? 21.067 -1.198 -18.300 1.00 91.94 291 THR A N 1
ATOM 2271 C CA . THR A 1 291 ? 20.922 -0.290 -17.163 1.00 91.94 291 THR A CA 1
ATOM 2272 C C . THR A 1 291 ? 20.517 -1.099 -15.949 1.00 91.94 291 THR A C 1
ATOM 2274 O O . THR A 1 291 ? 19.548 -1.858 -16.009 1.00 91.94 291 THR A O 1
ATOM 2277 N N . GLU A 1 292 ? 21.254 -0.939 -14.855 1.00 90.69 292 GLU A N 1
ATOM 2278 C CA . GLU A 1 292 ? 21.023 -1.658 -13.608 1.00 90.69 292 GLU A CA 1
ATOM 2279 C C . GLU A 1 292 ? 20.866 -0.675 -12.449 1.00 90.69 292 GLU A C 1
ATOM 2281 O O . GLU A 1 292 ? 21.658 0.251 -12.265 1.00 90.69 292 GLU A O 1
ATOM 2286 N N . ALA A 1 293 ? 19.838 -0.889 -11.635 1.00 87.25 293 ALA A N 1
ATOM 2287 C CA . ALA A 1 293 ? 19.591 -0.111 -10.432 1.00 87.25 293 ALA A CA 1
ATOM 2288 C C . ALA A 1 293 ? 19.262 -1.051 -9.275 1.00 87.25 293 ALA A C 1
ATOM 2290 O O . ALA A 1 293 ? 18.398 -1.914 -9.404 1.00 87.25 293 ALA A O 1
ATOM 2291 N N . GLU A 1 294 ? 19.920 -0.877 -8.134 1.00 86.50 294 GLU A N 1
ATOM 2292 C CA . GLU A 1 294 ? 19.608 -1.619 -6.910 1.00 86.50 294 GLU A CA 1
ATOM 2293 C C . GLU A 1 294 ? 19.139 -0.642 -5.834 1.00 86.50 294 GLU A C 1
ATOM 2295 O O . GLU A 1 294 ? 19.764 0.390 -5.615 1.00 86.50 294 GLU A O 1
ATOM 2300 N N . THR A 1 295 ? 18.036 -0.955 -5.163 1.00 83.88 295 THR A N 1
ATOM 2301 C CA . THR A 1 295 ? 17.494 -0.176 -4.048 1.00 83.88 295 THR A CA 1
ATOM 2302 C C . THR A 1 295 ? 17.263 -1.085 -2.846 1.00 83.88 295 THR A C 1
ATOM 2304 O O . THR A 1 295 ? 16.849 -2.241 -2.988 1.00 83.88 295 THR A O 1
ATOM 2307 N N . SER A 1 296 ? 17.545 -0.569 -1.651 1.00 86.12 296 SER A N 1
ATOM 2308 C CA . SER A 1 296 ? 17.181 -1.209 -0.390 1.00 86.12 296 SER A CA 1
ATOM 2309 C C . SER A 1 296 ? 16.390 -0.256 0.492 1.00 86.12 296 SER A C 1
ATOM 2311 O O . SER A 1 296 ? 16.754 0.904 0.688 1.00 86.12 296 SER A O 1
ATOM 2313 N N . MET A 1 297 ? 15.297 -0.778 1.037 1.00 83.81 297 MET A N 1
ATOM 2314 C CA . MET A 1 297 ? 14.403 -0.081 1.948 1.00 83.81 297 MET A CA 1
ATOM 2315 C C . MET A 1 297 ? 14.288 -0.876 3.245 1.00 83.81 297 MET A C 1
ATOM 2317 O O . MET A 1 297 ? 13.993 -2.073 3.226 1.00 83.81 297 MET A O 1
ATOM 2321 N N . HIS A 1 298 ? 14.475 -0.192 4.371 1.00 86.88 298 HIS A N 1
ATOM 2322 C CA . HIS A 1 298 ? 14.282 -0.737 5.712 1.00 86.88 298 HIS A CA 1
ATOM 2323 C C . HIS A 1 298 ? 13.060 -0.094 6.346 1.00 86.88 298 HIS A C 1
ATOM 2325 O O . HIS A 1 298 ? 12.962 1.131 6.432 1.00 86.88 298 HIS A O 1
ATOM 2331 N N . PHE A 1 299 ? 12.136 -0.928 6.803 1.00 84.81 299 PHE A N 1
ATOM 2332 C CA . PHE A 1 299 ? 10.978 -0.511 7.574 1.00 84.81 299 PHE A CA 1
ATOM 2333 C C . PHE A 1 299 ? 11.095 -1.072 8.988 1.00 84.81 299 PHE A C 1
ATOM 2335 O O . PHE A 1 299 ? 10.898 -2.268 9.216 1.00 84.81 299 PHE A O 1
ATOM 2342 N N . ASP A 1 300 ? 11.431 -0.197 9.930 1.00 86.44 300 ASP A N 1
ATOM 2343 C CA . ASP A 1 300 ? 11.595 -0.537 11.336 1.00 86.44 300 ASP A CA 1
ATOM 2344 C C . ASP A 1 300 ? 10.387 -0.060 12.136 1.00 86.44 300 ASP A C 1
ATOM 2346 O O . ASP A 1 300 ? 9.932 1.079 12.012 1.00 86.44 300 ASP A O 1
ATOM 2350 N N . THR A 1 301 ? 9.876 -0.941 12.985 1.00 83.00 301 THR A N 1
ATOM 2351 C CA . THR A 1 301 ? 8.817 -0.645 13.947 1.00 83.00 301 THR A CA 1
ATOM 2352 C C . THR A 1 301 ? 9.344 -0.932 15.338 1.00 83.00 301 THR A C 1
ATOM 2354 O O . THR A 1 301 ? 9.807 -2.039 15.603 1.00 83.00 301 THR A O 1
ATOM 2357 N N . ALA A 1 302 ? 9.254 0.059 16.217 1.00 85.19 302 ALA A N 1
ATOM 2358 C CA . ALA A 1 302 ? 9.529 -0.085 17.637 1.00 85.19 302 ALA A CA 1
ATOM 2359 C C . ALA A 1 302 ? 8.247 0.213 18.411 1.00 85.19 302 ALA A C 1
ATOM 2361 O O . ALA A 1 302 ? 7.646 1.277 18.242 1.00 85.19 302 ALA A O 1
ATOM 2362 N N . LEU A 1 303 ? 7.822 -0.730 19.241 1.00 80.56 303 LEU A N 1
ATOM 2363 C CA . LEU A 1 303 ? 6.589 -0.652 20.006 1.00 80.56 303 LEU A CA 1
ATOM 2364 C C . LEU A 1 303 ? 6.883 -0.950 21.474 1.00 80.56 303 LEU A C 1
ATOM 2366 O O . LEU A 1 303 ? 7.517 -1.954 21.784 1.00 80.56 303 LEU A O 1
ATOM 2370 N N . ARG A 1 304 ? 6.406 -0.081 22.367 1.00 81.62 304 ARG A N 1
ATOM 2371 C CA . ARG A 1 304 ? 6.451 -0.274 23.819 1.00 81.62 304 ARG A CA 1
ATOM 2372 C C . ARG A 1 304 ? 5.042 -0.335 24.369 1.00 81.62 304 ARG A C 1
ATOM 2374 O O . ARG A 1 304 ? 4.298 0.642 24.263 1.00 81.62 304 ARG A O 1
ATOM 2381 N N . PHE A 1 305 ? 4.694 -1.467 24.964 1.00 77.12 305 PHE A N 1
ATOM 2382 C CA . PHE A 1 305 ? 3.361 -1.730 25.511 1.00 77.12 305 PHE A CA 1
ATOM 2383 C C . PHE A 1 305 ? 3.332 -1.701 27.048 1.00 77.12 305 PHE A C 1
ATOM 2385 O O . PHE A 1 305 ? 2.444 -2.281 27.666 1.00 77.12 305 PHE A O 1
ATOM 2392 N N . SER A 1 306 ? 4.291 -1.008 27.670 1.00 76.12 306 SER A N 1
ATOM 2393 C CA . SER A 1 306 ? 4.372 -0.841 29.126 1.00 76.12 306 SER A CA 1
ATOM 2394 C C . SER A 1 306 ? 3.335 0.127 29.707 1.00 76.12 306 SER A C 1
ATOM 2396 O O . SER A 1 306 ? 2.958 0.005 30.870 1.00 76.12 306 SER A O 1
ATOM 2398 N N . GLU A 1 307 ? 2.882 1.102 28.917 1.00 70.81 307 GLU A N 1
ATOM 2399 C CA . GLU A 1 307 ? 1.915 2.130 29.316 1.00 70.81 307 GLU A CA 1
ATOM 2400 C C . GLU A 1 307 ? 0.802 2.252 28.263 1.00 70.81 307 GLU A C 1
ATOM 2402 O O . GLU A 1 307 ? 1.007 1.935 27.091 1.00 70.81 307 GLU A O 1
ATOM 2407 N N . SER A 1 308 ? -0.383 2.705 28.687 1.00 67.94 308 SER A N 1
ATOM 2408 C CA . SER A 1 308 ? -1.506 3.022 27.797 1.00 67.94 308 SER A CA 1
ATOM 2409 C C . SER A 1 308 ? -1.646 4.547 27.676 1.00 67.94 308 SER A C 1
ATOM 2411 O O . SER A 1 308 ? -1.776 5.212 28.710 1.00 67.94 308 SER A O 1
ATOM 2413 N N . PRO A 1 309 ? -1.626 5.131 26.461 1.00 71.00 309 PRO A N 1
ATOM 2414 C CA . PRO A 1 309 ? -1.600 4.470 25.154 1.00 71.00 309 PRO A CA 1
ATOM 2415 C C . PRO A 1 309 ? -0.227 3.883 24.795 1.00 71.00 309 PRO A C 1
ATOM 2417 O O . PRO A 1 309 ? 0.811 4.432 25.162 1.00 71.00 309 PRO A O 1
ATOM 2420 N N . VAL A 1 310 ? -0.245 2.795 24.021 1.00 76.12 310 VAL A N 1
ATOM 2421 C CA . VAL A 1 310 ? 0.962 2.119 23.525 1.00 76.12 310 VAL A CA 1
ATOM 2422 C C . VAL A 1 310 ? 1.820 3.109 22.731 1.00 76.12 310 VAL A C 1
ATOM 2424 O O . VAL A 1 310 ? 1.322 3.847 21.877 1.00 76.12 310 VAL A O 1
ATOM 2427 N N . LEU A 1 311 ? 3.127 3.124 22.984 1.00 82.75 311 LEU A N 1
ATOM 2428 C CA . LEU A 1 311 ? 4.054 3.971 22.238 1.00 82.75 311 LEU A CA 1
ATOM 2429 C C . LEU A 1 311 ? 4.549 3.215 21.011 1.00 82.75 311 LEU A C 1
ATOM 2431 O O . LEU A 1 311 ? 5.172 2.163 21.135 1.00 82.75 311 LEU A O 1
ATOM 2435 N N . MET A 1 312 ? 4.304 3.770 19.826 1.00 83.50 312 MET A N 1
ATOM 2436 C CA . MET A 1 312 ? 4.719 3.178 18.558 1.00 83.50 312 MET A CA 1
ATOM 2437 C C . MET A 1 312 ? 5.516 4.182 17.730 1.00 83.50 312 MET A C 1
ATOM 2439 O O . MET A 1 312 ? 5.077 5.306 17.489 1.00 83.50 312 MET A O 1
ATOM 2443 N N . CYS A 1 313 ? 6.693 3.759 17.282 1.00 88.81 313 CYS A N 1
ATOM 2444 C CA . CYS A 1 313 ? 7.560 4.505 16.387 1.00 88.81 313 CYS A CA 1
ATOM 2445 C C . CYS A 1 313 ? 7.767 3.699 15.107 1.00 88.81 313 CYS A C 1
ATOM 2447 O O . CYS A 1 313 ? 8.111 2.517 15.153 1.00 88.81 313 CYS A O 1
ATOM 2449 N N . LEU A 1 314 ? 7.563 4.358 13.971 1.00 88.50 314 LEU A N 1
ATOM 2450 C CA . LEU A 1 314 ? 7.774 3.796 12.648 1.00 88.50 314 LEU A CA 1
ATOM 2451 C C . LEU A 1 314 ? 8.861 4.574 11.934 1.00 88.50 314 LEU A C 1
ATOM 2453 O O . LEU A 1 314 ? 8.836 5.806 11.908 1.00 88.50 314 LEU A O 1
ATOM 2457 N N . GLN A 1 315 ? 9.786 3.850 11.321 1.00 89.69 315 GLN A N 1
ATOM 2458 C CA . GLN A 1 315 ? 10.871 4.439 10.565 1.00 89.69 315 GLN A CA 1
ATOM 2459 C C . GLN A 1 315 ? 11.008 3.739 9.218 1.00 89.69 315 GLN A C 1
ATOM 2461 O O . GLN A 1 315 ? 11.334 2.559 9.148 1.00 89.69 315 GLN A O 1
ATOM 2466 N N . LEU A 1 316 ? 10.797 4.498 8.144 1.00 86.38 316 LEU A N 1
ATOM 2467 C CA . LEU A 1 316 ? 11.163 4.092 6.793 1.00 86.38 316 LEU A CA 1
ATOM 2468 C C . LEU A 1 316 ? 12.521 4.716 6.457 1.00 86.38 316 LEU A C 1
ATOM 2470 O O . LEU A 1 316 ? 12.683 5.936 6.540 1.00 86.38 316 LEU A O 1
ATOM 2474 N N . ARG A 1 317 ? 13.497 3.883 6.102 1.00 87.44 317 ARG A N 1
ATOM 2475 C CA . ARG A 1 317 ? 14.830 4.295 5.657 1.00 87.44 317 ARG A CA 1
ATOM 2476 C C . ARG A 1 317 ? 15.096 3.733 4.273 1.00 87.44 317 ARG A C 1
ATOM 2478 O O . ARG A 1 317 ? 14.833 2.565 4.021 1.00 87.44 317 ARG A O 1
ATOM 2485 N N . GLU A 1 318 ? 15.652 4.559 3.406 1.00 83.31 318 GLU A N 1
ATOM 2486 C CA . GLU A 1 318 ? 16.148 4.152 2.095 1.00 83.31 318 GLU A CA 1
ATOM 2487 C C . GLU A 1 318 ? 17.674 4.269 2.113 1.00 83.31 318 GLU A C 1
ATOM 2489 O O . GLU A 1 318 ? 18.209 5.292 2.555 1.00 83.31 318 GLU A O 1
ATOM 2494 N N . ASP A 1 319 ? 18.377 3.221 1.681 1.00 80.50 319 ASP A N 1
ATOM 2495 C CA . ASP A 1 319 ? 19.830 3.291 1.512 1.00 80.50 319 ASP A CA 1
ATOM 2496 C C . ASP A 1 319 ? 20.188 3.896 0.147 1.00 80.50 319 ASP A C 1
ATOM 2498 O O . ASP A 1 319 ? 19.360 4.018 -0.754 1.00 80.50 319 ASP A O 1
ATOM 2502 N N . GLN A 1 320 ? 21.458 4.268 -0.033 1.00 70.25 320 GLN A N 1
ATOM 2503 C CA . GLN A 1 320 ? 21.923 4.792 -1.316 1.00 70.25 320 GLN A CA 1
ATOM 2504 C C . GLN A 1 320 ? 21.722 3.769 -2.439 1.00 70.25 320 GLN A C 1
ATOM 2506 O O . GLN A 1 320 ? 22.192 2.640 -2.340 1.00 70.25 320 GLN A O 1
ATOM 2511 N N . VAL A 1 321 ? 21.079 4.212 -3.519 1.00 70.25 321 VAL A N 1
ATOM 2512 C CA . VAL A 1 321 ? 20.815 3.435 -4.735 1.00 70.25 321 VAL A CA 1
ATOM 2513 C C . VAL A 1 321 ? 22.056 3.475 -5.638 1.00 70.25 321 VAL A C 1
ATOM 2515 O O . VAL A 1 321 ? 22.312 4.515 -6.257 1.00 70.25 321 VAL A O 1
ATOM 2518 N N . PRO A 1 322 ? 22.872 2.406 -5.742 1.00 70.06 322 PRO A N 1
ATOM 2519 C CA . PRO A 1 322 ? 23.877 2.327 -6.790 1.00 70.06 322 PRO A CA 1
ATOM 2520 C C . PRO A 1 322 ? 23.183 2.207 -8.154 1.00 70.06 322 PRO A C 1
ATOM 2522 O O . PRO A 1 322 ? 22.392 1.295 -8.394 1.00 70.06 322 PRO A O 1
ATOM 2525 N N . TYR A 1 323 ? 23.504 3.135 -9.052 1.00 70.44 323 TYR A N 1
ATOM 2526 C CA . TYR A 1 323 ? 23.035 3.156 -10.436 1.00 70.44 323 TYR A CA 1
ATOM 2527 C C . TYR A 1 323 ? 24.217 2.873 -11.369 1.00 70.44 323 TYR A C 1
ATOM 2529 O O . TYR A 1 323 ? 25.270 3.507 -11.221 1.00 70.44 323 TYR A O 1
ATOM 2537 N N . ARG A 1 324 ? 24.068 1.908 -12.281 1.00 66.81 324 ARG A N 1
ATOM 2538 C CA . ARG A 1 324 ? 25.108 1.476 -13.225 1.00 66.81 324 ARG A CA 1
ATOM 2539 C C . ARG A 1 324 ? 24.588 1.417 -14.654 1.00 66.81 324 ARG A C 1
ATOM 2541 O O . ARG A 1 324 ? 23.455 0.935 -14.873 1.00 66.81 324 ARG A O 1
#

pLDDT: mean 84.56, std 9.23, range [36.69, 95.69]

InterPro domains:
  IPR039988 Microsomal triglyceride transfer protein large subunit [PTHR13024] (1-324)
  IPR045811 MTP large subunit, lipid-binding domain [PF19444] (78-324)

Radius of gyration: 24.24 Å; chains: 1; bounding box: 57×48×78 Å

Secondary structure (DSSP, 8-state):
--HHHHHHHHHHHTTSSS---HHHHHHHHHHHHHS---HHHHHHHHHHTTTS-HHHHHHHHHHHHHHHHSTT-TTHHHHHHHTT-TTTSSHHHH------EEEEEEEEE-SSEEEEEEEEEEE-TTS-EEEEEEEEEEEETTEEEEEEEEEEEEESGGGGGTPPPPTTSPPPPPEEEEEEEETTEEPPPEEEEESHHHHHHHHHH--SPPEEEEEEEEEEEEEEEEEE-TTS-EEEEEEEEEEEEEEEEEEEEETTTTEEEEEEEEEEEEEEEEEEEEEETTEEEEEEEEEEEEEEEEEEEEEE-SSSSPEEEEEEEE----B-